Protein AF-A0A2W5YAM4-F1 (afdb_monomer)

Secondary structure (DSSP, 8-state):
-PPPP--HHHHHHHHHTS-HHHHHHHHHHHHHS-BEESSSB-TTS-B-HHHHHHHTT-----HHHHHHHHHHTT-SS-EEPPHHHHHHHHHHHHHHHHHHHH---HHHHHHHHHHHHHHHHHHHHHHHHHHHHHTTS--S----------SS----HHHHTTSTTGGGG---SSHHHHHHHHHHHHHHHHHHHHHHS--PPPPPPP-------------

Solvent-accessible surface area (backbone atoms only — not comparable to full-atom values): 13454 Å² total; per-residue (Å²): 130,85,74,76,75,36,38,75,63,47,35,45,56,35,53,68,71,46,54,68,66,40,43,53,20,22,52,54,18,50,74,76,44,55,44,28,32,52,45,66,64,52,98,83,74,27,27,14,52,67,56,27,7,37,76,60,68,29,89,77,87,60,64,66,37,57,52,20,50,24,35,52,70,62,42,89,52,67,41,73,57,50,73,68,57,50,49,52,52,48,52,47,43,52,52,50,52,52,50,60,72,64,56,60,59,60,66,56,55,50,50,51,51,51,50,53,52,49,51,51,50,54,50,52,50,51,51,55,55,53,50,58,70,58,62,74,76,68,87,83,74,76,95,71,84,85,84,69,88,67,91,67,85,75,88,53,65,77,75,43,69,81,43,89,68,40,83,84,71,62,84,69,92,47,68,71,63,45,54,54,50,51,56,50,53,53,53,55,52,57,64,57,55,69,67,70,75,72,73,84,87,80,86,82,86,89,78,90,84,82,86,84,82,84,86,90,81,90,133

Sequence (219 aa):
MPSVRASTHDLRSAIDCLPVTTRAAMLDGVRANVIIVGAYVDRRGGVCPMLAAHRQGARTDFLPFARAWDGFTRAKRARRASVRELRVLTSHLESSLLAEEEDVDLGEAIAEHRSLAAQTRIEHTRRRLGTRRRAGLDAESSQAVSVRTRFGDPDRSEELRRRPGWSWLRPFRRLDDYEQAIARAEADAGAGSDAAIRAPGRAEPAADRGAEREPAARA

Mean predicted aligned error: 20.04 Å

Foldseek 3Di:
DPPPQLELVLLLVLLLPDPLLLLVLLLVLLVVFFAKAPDQADPVGHGHSNVSSVVSPDDDDSVSNNVSLNSHQVDPHIDTDDPVSSVSSNVSSVVSNVVVVVPPPVVVVVVVVVVVVVVVVVVVVVVVVVVVVVVVPDPDDDDDDPPDDDDDDPDCVVVCVPPPPCLVVDDDPDPVVVVVSVVVVVVVVVVVVVVVPDDDDDDDDDDDDDDDDDDDDDD

Structure (mmCIF, N/CA/C/O backbone):
data_AF-A0A2W5YAM4-F1
#
_entry.id   AF-A0A2W5YAM4-F1
#
loop_
_atom_site.group_PDB
_atom_site.id
_atom_site.type_symbol
_atom_site.label_atom_id
_atom_site.label_alt_id
_atom_site.label_comp_id
_atom_site.label_asym_id
_atom_site.label_entity_id
_atom_site.label_seq_id
_atom_site.pdbx_PDB_ins_code
_atom_site.Cartn_x
_atom_site.Cartn_y
_atom_site.Cartn_z
_atom_site.occupancy
_atom_site.B_iso_or_equiv
_atom_site.auth_seq_id
_atom_site.auth_comp_id
_atom_site.auth_asym_id
_atom_site.auth_atom_id
_atom_site.pdbx_PDB_model_num
ATOM 1 N N . MET A 1 1 ? 15.740 21.148 -2.502 1.00 37.94 1 MET A N 1
ATOM 2 C CA . MET A 1 1 ? 15.708 20.566 -1.143 1.00 37.94 1 MET A CA 1
ATOM 3 C C . MET A 1 1 ? 15.929 19.068 -1.269 1.00 37.94 1 MET A C 1
ATOM 5 O O . MET A 1 1 ? 15.164 18.443 -1.997 1.00 37.94 1 MET A O 1
ATOM 9 N N . PRO A 1 2 ? 17.001 18.494 -0.701 1.00 39.31 2 PRO A N 1
ATOM 10 C CA . PRO A 1 2 ? 17.233 17.058 -0.790 1.00 39.31 2 PRO A CA 1
ATOM 11 C C . PRO A 1 2 ? 16.124 16.348 -0.007 1.00 39.31 2 PRO A C 1
ATOM 13 O O . PRO A 1 2 ? 15.954 16.598 1.182 1.00 39.31 2 PRO A O 1
ATOM 16 N N . SER A 1 3 ? 15.334 15.516 -0.690 1.00 48.50 3 SER A N 1
ATOM 17 C CA . SER A 1 3 ? 14.286 14.719 -0.053 1.00 48.50 3 SER A CA 1
ATOM 18 C C . SER A 1 3 ? 14.924 13.880 1.047 1.00 48.50 3 SER A C 1
ATOM 20 O O . SER A 1 3 ? 15.806 13.061 0.766 1.00 48.50 3 SER A O 1
ATOM 22 N N . VAL A 1 4 ? 14.478 14.080 2.288 1.00 58.09 4 VAL A N 1
ATOM 23 C CA . VAL A 1 4 ? 14.691 13.115 3.368 1.00 58.09 4 VAL A CA 1
ATOM 24 C C . VAL A 1 4 ? 14.299 11.754 2.793 1.00 58.09 4 VAL A C 1
ATOM 26 O O . VAL A 1 4 ? 13.273 11.630 2.119 1.00 58.09 4 VAL A O 1
ATOM 29 N N . ARG A 1 5 ? 15.203 10.777 2.899 1.00 56.00 5 ARG A N 1
ATOM 30 C CA . ARG A 1 5 ? 15.017 9.447 2.309 1.00 56.00 5 ARG A CA 1
ATOM 31 C C . ARG A 1 5 ? 13.681 8.904 2.812 1.00 56.00 5 ARG A C 1
ATOM 33 O O . ARG A 1 5 ? 13.553 8.762 4.023 1.00 56.00 5 ARG A O 1
ATOM 40 N N . ALA A 1 6 ? 12.743 8.591 1.915 1.00 65.25 6 ALA A N 1
ATOM 41 C CA . ALA A 1 6 ? 11.507 7.948 2.340 1.00 65.25 6 ALA A CA 1
ATOM 42 C C . ALA A 1 6 ? 11.873 6.600 2.971 1.00 65.25 6 ALA A C 1
ATOM 44 O O . ALA A 1 6 ? 12.494 5.730 2.350 1.00 65.25 6 ALA A O 1
ATOM 45 N N . SER A 1 7 ? 11.594 6.503 4.257 1.00 85.06 7 SER A N 1
ATOM 46 C CA . SER A 1 7 ? 11.862 5.358 5.101 1.00 85.06 7 SER A CA 1
ATOM 47 C C . SER A 1 7 ? 10.767 4.306 4.920 1.00 85.06 7 SER A C 1
ATOM 49 O O . SER A 1 7 ? 9.702 4.571 4.365 1.00 85.06 7 SER A O 1
ATOM 51 N N . THR A 1 8 ? 10.998 3.094 5.425 1.00 91.56 8 THR A N 1
ATOM 52 C CA . THR A 1 8 ? 9.947 2.068 5.526 1.00 91.56 8 THR A CA 1
ATOM 53 C C . THR A 1 8 ? 8.709 2.594 6.266 1.00 91.56 8 THR A C 1
ATOM 55 O O . THR A 1 8 ? 7.590 2.213 5.939 1.00 91.56 8 THR A O 1
ATOM 58 N N . HIS A 1 9 ? 8.905 3.500 7.231 1.00 92.06 9 HIS A N 1
ATOM 59 C CA . HIS A 1 9 ? 7.816 4.137 7.963 1.00 92.06 9 HIS A CA 1
ATOM 60 C C . HIS A 1 9 ? 6.955 5.022 7.053 1.00 92.06 9 HIS A C 1
ATOM 62 O O . HIS A 1 9 ? 5.738 4.907 7.098 1.00 92.06 9 HIS A O 1
ATOM 68 N N . ASP A 1 10 ? 7.558 5.812 6.160 1.00 93.50 10 ASP A N 1
ATOM 69 C CA . ASP A 1 10 ? 6.806 6.675 5.236 1.00 93.50 10 ASP A CA 1
ATOM 70 C C . ASP A 1 10 ? 5.944 5.862 4.262 1.00 93.50 10 ASP A C 1
ATOM 72 O O . ASP A 1 10 ? 4.814 6.244 3.959 1.00 93.50 10 ASP A O 1
ATOM 76 N N . LEU A 1 11 ? 6.457 4.715 3.798 1.00 95.69 11 LEU A N 1
ATOM 77 C CA . LEU A 1 11 ? 5.674 3.784 2.986 1.00 95.69 11 LEU A CA 1
ATOM 78 C C . LEU A 1 11 ? 4.490 3.220 3.774 1.00 95.69 11 LEU A C 1
ATOM 80 O O . LEU A 1 11 ? 3.381 3.199 3.249 1.00 95.69 11 LEU A O 1
ATOM 84 N N . ARG A 1 12 ? 4.714 2.786 5.020 1.00 96.00 12 ARG A N 1
ATOM 85 C CA . ARG A 1 12 ? 3.646 2.271 5.883 1.00 96.00 12 ARG A CA 1
ATOM 86 C C . ARG A 1 12 ? 2.564 3.326 6.114 1.00 96.00 12 ARG A C 1
ATOM 88 O O . ARG A 1 12 ? 1.409 3.062 5.814 1.00 96.00 12 ARG A O 1
ATOM 95 N N . SER A 1 13 ? 2.944 4.531 6.531 1.00 94.94 13 SER A N 1
ATOM 96 C CA . SER A 1 13 ? 1.997 5.627 6.760 1.00 94.94 13 SER A CA 1
ATOM 97 C C . SER A 1 13 ? 1.202 5.967 5.497 1.00 94.94 13 SER A C 1
ATOM 99 O O . SER A 1 13 ? -0.003 6.186 5.560 1.00 94.94 13 SER A O 1
ATOM 101 N N . ALA A 1 14 ? 1.845 5.960 4.325 1.00 96.12 14 ALA A N 1
ATOM 102 C CA . ALA A 1 14 ? 1.146 6.185 3.064 1.00 96.12 14 ALA A CA 1
ATOM 103 C C . ALA A 1 14 ? 0.183 5.044 2.692 1.00 96.12 14 ALA A C 1
ATOM 105 O O . ALA A 1 14 ? -0.830 5.312 2.052 1.00 96.12 14 ALA A O 1
ATOM 106 N N . ILE A 1 15 ? 0.488 3.797 3.066 1.00 96.69 15 ILE A N 1
ATOM 107 C CA . ILE A 1 15 ? -0.416 2.651 2.892 1.00 96.69 15 ILE A CA 1
ATOM 108 C C . ILE A 1 15 ? -1.626 2.787 3.815 1.00 96.69 15 ILE A C 1
ATOM 110 O O . ILE A 1 15 ? -2.745 2.628 3.342 1.00 96.69 15 ILE A O 1
ATOM 114 N N . ASP A 1 16 ? -1.417 3.136 5.082 1.00 95.31 16 ASP A N 1
ATOM 115 C CA . ASP A 1 16 ? -2.492 3.264 6.074 1.00 95.31 16 ASP A CA 1
ATOM 116 C C . ASP A 1 16 ? -3.483 4.392 5.718 1.00 95.31 16 ASP A C 1
ATOM 118 O O . ASP A 1 16 ? -4.653 4.338 6.073 1.00 95.31 16 ASP A O 1
ATOM 122 N N . CYS A 1 17 ? -3.054 5.395 4.943 1.00 94.81 17 CYS A N 1
ATOM 123 C CA . CYS A 1 17 ? -3.945 6.433 4.409 1.00 94.81 17 CYS A CA 1
ATOM 124 C C . CYS A 1 17 ? -4.773 6.002 3.182 1.00 94.81 17 CYS A C 1
ATOM 126 O O . CYS A 1 17 ? -5.609 6.778 2.711 1.00 94.81 17 CYS A O 1
ATOM 128 N N . LEU A 1 18 ? -4.531 4.821 2.605 1.00 94.56 18 LEU A N 1
ATOM 129 C CA . LEU A 1 18 ? -5.314 4.327 1.473 1.00 94.56 18 LEU A CA 1
ATOM 130 C C . LEU A 1 18 ? -6.659 3.762 1.951 1.00 94.56 18 LEU A C 1
ATOM 132 O O . LEU A 1 18 ? -6.708 3.071 2.969 1.00 94.56 18 LEU A O 1
ATOM 136 N N . PRO A 1 19 ? -7.744 3.925 1.170 1.00 94.44 19 PRO A N 1
ATOM 137 C CA . PRO A 1 19 ? -8.989 3.212 1.437 1.00 94.44 19 PRO A CA 1
ATOM 138 C C . PRO A 1 19 ? -8.755 1.701 1.564 1.00 94.44 19 PRO A C 1
ATOM 140 O O . PRO A 1 19 ? -7.962 1.135 0.806 1.00 94.44 19 PRO A O 1
ATOM 143 N N . VAL A 1 20 ? -9.475 1.039 2.477 1.00 94.75 20 VAL A N 1
ATOM 144 C CA . VAL A 1 20 ? -9.416 -0.426 2.680 1.00 94.75 20 VAL A CA 1
ATOM 145 C C . VAL A 1 20 ? -9.573 -1.172 1.352 1.00 94.75 20 VAL A C 1
ATOM 147 O O . VAL A 1 20 ? -8.757 -2.026 1.011 1.00 94.75 20 VAL A O 1
ATOM 150 N N . THR A 1 21 ? -10.560 -0.774 0.543 1.00 95.19 21 THR A N 1
ATOM 151 C CA . THR A 1 21 ? -10.818 -1.357 -0.782 1.00 95.19 21 TH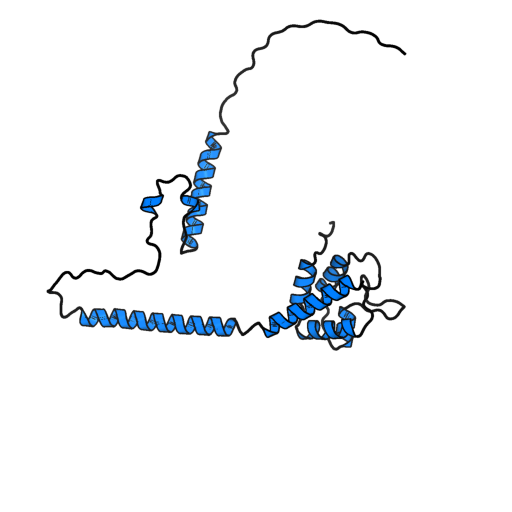R A CA 1
ATOM 152 C C . THR A 1 21 ? -9.620 -1.228 -1.723 1.00 95.19 21 THR A C 1
ATOM 154 O O . THR A 1 21 ? -9.299 -2.168 -2.448 1.00 95.19 21 THR A O 1
ATOM 157 N N . THR A 1 22 ? -8.908 -0.100 -1.681 1.00 96.62 22 THR A N 1
ATOM 158 C CA . THR A 1 22 ? -7.697 0.131 -2.476 1.00 96.62 22 THR A CA 1
ATOM 159 C C . THR A 1 22 ? -6.517 -0.694 -1.962 1.00 96.62 22 THR A C 1
ATOM 161 O O . THR A 1 22 ? -5.776 -1.229 -2.783 1.00 96.62 22 THR A O 1
ATOM 164 N N . ARG A 1 23 ? -6.343 -0.848 -0.641 1.00 97.56 23 ARG A N 1
ATOM 165 C CA . ARG A 1 23 ? -5.308 -1.727 -0.058 1.00 97.56 23 ARG A CA 1
ATOM 166 C C . ARG A 1 23 ? -5.523 -3.188 -0.468 1.00 97.56 23 ARG A C 1
ATOM 168 O O . ARG A 1 23 ? -4.584 -3.818 -0.949 1.00 97.56 23 ARG A O 1
ATOM 175 N N . ALA A 1 24 ? -6.754 -3.691 -0.364 1.00 97.38 24 ALA A N 1
ATOM 176 C CA . ALA A 1 24 ? -7.116 -5.050 -0.775 1.00 97.38 24 ALA A CA 1
ATOM 177 C C . ALA A 1 24 ? -6.893 -5.276 -2.282 1.00 97.38 24 ALA A C 1
ATOM 179 O O . ALA A 1 24 ? -6.153 -6.174 -2.680 1.00 97.38 24 ALA A O 1
ATOM 180 N N . ALA A 1 25 ? -7.423 -4.384 -3.123 1.00 97.88 25 ALA A N 1
ATOM 181 C CA . ALA A 1 25 ? -7.220 -4.436 -4.570 1.00 97.88 25 ALA A CA 1
ATOM 182 C C . ALA A 1 25 ? -5.733 -4.344 -4.961 1.00 97.88 25 ALA A C 1
ATOM 184 O O . ALA A 1 25 ? -5.286 -4.995 -5.906 1.00 97.88 25 ALA A O 1
ATOM 185 N N . MET A 1 26 ? -4.942 -3.546 -4.237 1.00 98.00 26 MET A N 1
ATOM 186 C CA . MET A 1 26 ? -3.499 -3.449 -4.447 1.00 98.00 26 MET A CA 1
ATOM 187 C C . MET A 1 26 ? -2.788 -4.750 -4.087 1.00 98.00 26 MET A C 1
ATOM 189 O O . MET A 1 26 ? -1.909 -5.166 -4.838 1.00 98.00 26 MET A O 1
ATOM 193 N N . LEU A 1 27 ? -3.164 -5.404 -2.986 1.00 98.25 27 LEU A N 1
ATOM 194 C CA . LEU A 1 27 ? -2.598 -6.689 -2.579 1.00 98.25 27 LEU A CA 1
ATOM 195 C C . LEU A 1 27 ? -2.829 -7.760 -3.656 1.00 98.25 27 LEU A C 1
ATOM 197 O O . LEU A 1 27 ? -1.881 -8.421 -4.088 1.00 98.25 27 LEU A O 1
ATOM 201 N N . ASP A 1 28 ? -4.055 -7.858 -4.167 1.00 98.25 28 ASP A N 1
ATOM 202 C CA . ASP A 1 28 ? -4.395 -8.773 -5.261 1.00 98.25 28 ASP A CA 1
ATOM 203 C C . ASP A 1 28 ? -3.683 -8.397 -6.564 1.00 98.25 28 ASP A C 1
ATOM 205 O O . ASP A 1 28 ? -3.150 -9.250 -7.279 1.00 98.25 28 ASP A O 1
ATOM 209 N N . GLY A 1 29 ? -3.613 -7.100 -6.865 1.00 97.38 29 GLY A N 1
ATOM 210 C CA . GLY A 1 29 ? -2.912 -6.574 -8.029 1.00 97.38 29 GLY A CA 1
ATOM 211 C C . GLY A 1 29 ? -1.417 -6.897 -8.005 1.00 97.38 29 GLY A C 1
ATOM 212 O O . GLY A 1 29 ? -0.868 -7.335 -9.017 1.00 97.38 29 GLY A O 1
ATOM 213 N N . VAL A 1 30 ? -0.757 -6.728 -6.859 1.00 97.69 30 VAL A N 1
ATOM 214 C CA . VAL A 1 30 ? 0.671 -7.025 -6.670 1.00 97.69 30 VAL A CA 1
ATOM 215 C C . VAL A 1 30 ? 0.963 -8.514 -6.840 1.00 97.69 30 VAL A C 1
ATOM 217 O O . VAL A 1 30 ? 1.992 -8.862 -7.415 1.00 97.69 30 VAL A O 1
ATOM 220 N N . ARG A 1 31 ? 0.054 -9.393 -6.404 1.00 97.25 31 ARG A N 1
ATOM 221 C CA . ARG A 1 31 ? 0.184 -10.849 -6.577 1.00 97.25 31 ARG A CA 1
ATOM 222 C C . ARG A 1 31 ? -0.032 -11.294 -8.027 1.00 97.25 31 ARG A C 1
ATOM 224 O O . ARG A 1 31 ? 0.623 -12.229 -8.478 1.00 97.25 31 ARG A O 1
ATOM 231 N N . ALA A 1 32 ? -0.919 -10.623 -8.762 1.00 96.81 32 ALA A N 1
ATOM 232 C CA . ALA A 1 32 ? -1.293 -11.002 -10.125 1.00 96.81 32 ALA A CA 1
ATOM 233 C C . ALA A 1 32 ? -0.408 -10.392 -11.231 1.00 96.81 32 ALA A C 1
ATOM 235 O O . ALA A 1 32 ? -0.491 -10.819 -12.382 1.00 96.81 32 ALA A O 1
ATOM 236 N N . ASN A 1 33 ? 0.412 -9.379 -10.928 1.00 96.88 33 ASN A N 1
ATOM 237 C CA . ASN A 1 33 ? 1.121 -8.599 -11.945 1.00 96.88 33 ASN A CA 1
ATOM 238 C C . ASN A 1 33 ? 2.632 -8.515 -11.698 1.00 96.88 33 ASN A C 1
ATOM 240 O O . ASN A 1 33 ? 3.127 -8.596 -10.577 1.00 96.88 33 ASN A O 1
ATOM 244 N N . VAL A 1 34 ? 3.384 -8.250 -12.771 1.00 97.12 34 VAL A N 1
ATOM 245 C CA . VAL A 1 34 ? 4.796 -7.869 -12.663 1.00 97.12 34 VAL A CA 1
ATOM 246 C C . VAL A 1 34 ? 4.882 -6.416 -12.209 1.00 97.12 34 VAL A C 1
ATOM 248 O O . VAL A 1 34 ? 4.561 -5.500 -12.966 1.00 97.12 34 VAL A O 1
ATOM 251 N N . ILE A 1 35 ? 5.351 -6.208 -10.983 1.00 97.94 35 ILE A N 1
ATOM 252 C CA . ILE A 1 35 ? 5.408 -4.877 -10.385 1.00 97.94 35 ILE A CA 1
ATOM 253 C C . ILE A 1 35 ? 6.717 -4.154 -10.702 1.00 97.94 35 ILE A C 1
ATOM 255 O O . ILE A 1 35 ? 7.817 -4.714 -10.614 1.00 97.94 35 ILE A O 1
ATOM 259 N N . ILE A 1 36 ? 6.583 -2.876 -11.049 1.00 97.62 36 ILE A N 1
ATOM 260 C CA . ILE A 1 36 ? 7.695 -1.962 -11.311 1.00 97.62 36 ILE A CA 1
ATOM 261 C C . ILE A 1 36 ? 7.711 -0.788 -10.325 1.00 97.62 36 ILE A C 1
ATOM 263 O O . ILE A 1 36 ? 6.732 -0.497 -9.636 1.00 97.62 36 ILE A O 1
ATOM 267 N N . VAL A 1 37 ? 8.856 -0.117 -10.270 1.00 96.50 37 VAL A N 1
ATOM 268 C CA . VAL A 1 37 ? 9.109 1.106 -9.495 1.00 96.50 37 VAL A CA 1
ATOM 269 C C . VAL A 1 37 ? 9.572 2.213 -10.437 1.00 96.50 37 VAL A C 1
ATOM 271 O O . VAL A 1 37 ? 10.161 1.915 -11.479 1.00 96.50 37 VAL A O 1
ATOM 274 N N . GLY A 1 38 ? 9.351 3.476 -10.076 1.00 94.00 38 GLY A N 1
ATOM 275 C CA . GLY A 1 38 ? 9.837 4.649 -10.809 1.00 94.00 38 GLY A CA 1
ATOM 276 C C . GLY A 1 38 ? 9.132 4.936 -12.139 1.00 94.00 38 GLY A C 1
ATOM 277 O O . GLY A 1 38 ? 9.649 5.721 -12.934 1.00 94.00 38 GLY A O 1
ATOM 278 N N . ALA A 1 39 ? 8.007 4.273 -12.423 1.00 94.00 39 ALA A N 1
ATOM 279 C CA . ALA A 1 39 ? 7.147 4.520 -13.581 1.00 94.00 39 ALA A CA 1
ATOM 280 C C . ALA A 1 39 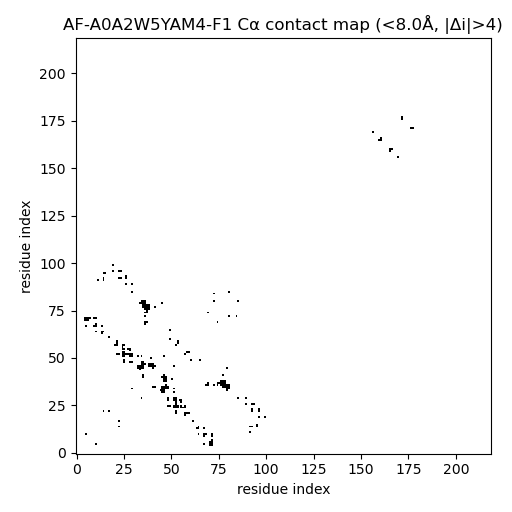? 5.751 3.914 -13.373 1.00 94.00 39 ALA A C 1
ATOM 282 O O . ALA A 1 39 ? 5.573 3.033 -12.538 1.00 94.00 39 ALA A O 1
ATOM 283 N N . TYR A 1 40 ? 4.778 4.364 -14.170 1.00 91.62 40 TYR A N 1
ATOM 284 C CA . TYR A 1 40 ? 3.393 3.877 -14.138 1.00 91.62 40 TYR A CA 1
ATOM 285 C C . TYR A 1 40 ? 3.219 2.533 -14.870 1.00 91.62 40 TYR A C 1
ATOM 287 O O . TYR A 1 40 ? 2.598 1.606 -14.352 1.00 91.62 40 TYR A O 1
ATOM 295 N N . VAL A 1 41 ? 3.831 2.416 -16.051 1.00 95.38 41 VAL A N 1
ATOM 296 C CA . VAL A 1 41 ? 3.909 1.204 -16.880 1.00 95.38 41 VAL A CA 1
ATOM 297 C C . VAL A 1 41 ? 5.295 1.107 -17.512 1.00 95.38 41 VAL A C 1
ATOM 299 O O . VAL A 1 41 ? 5.941 2.133 -17.743 1.00 95.38 41 VAL A O 1
ATOM 302 N N . ASP A 1 42 ? 5.755 -0.103 -17.820 1.00 93.56 42 ASP A N 1
ATOM 303 C CA . ASP A 1 42 ? 6.937 -0.319 -18.657 1.00 93.56 42 ASP A CA 1
ATOM 304 C C . ASP A 1 42 ? 6.560 -0.879 -20.041 1.00 93.56 42 ASP A C 1
ATOM 306 O O . ASP A 1 42 ? 5.422 -1.261 -20.312 1.00 93.56 42 ASP A O 1
ATOM 310 N N . ARG A 1 43 ? 7.540 -0.944 -20.950 1.00 90.69 43 ARG A N 1
ATOM 311 C CA . ARG A 1 43 ? 7.342 -1.487 -22.308 1.00 90.69 43 ARG A CA 1
ATOM 312 C C . ARG A 1 43 ? 7.214 -3.016 -22.350 1.00 90.69 43 ARG A C 1
ATOM 314 O O . ARG A 1 43 ? 7.039 -3.578 -23.423 1.00 90.69 43 ARG A O 1
ATOM 321 N N . ARG A 1 44 ? 7.373 -3.694 -21.213 1.00 91.00 44 ARG A N 1
ATOM 322 C CA . ARG A 1 44 ? 7.356 -5.156 -21.059 1.00 91.00 44 ARG A CA 1
ATOM 323 C C . ARG A 1 44 ? 6.100 -5.638 -20.321 1.00 91.00 44 ARG A C 1
ATOM 325 O O . ARG A 1 44 ? 6.044 -6.804 -19.940 1.00 91.00 44 ARG A O 1
ATOM 332 N N . GLY A 1 45 ? 5.117 -4.758 -20.116 1.00 91.19 45 GLY A N 1
ATOM 333 C CA . GLY A 1 45 ? 3.846 -5.067 -19.459 1.00 91.19 45 GLY A CA 1
ATOM 334 C C . GLY A 1 45 ? 3.870 -4.998 -17.928 1.00 91.19 45 GLY A C 1
ATOM 335 O O . GLY A 1 45 ? 2.869 -5.328 -17.297 1.00 91.19 45 GLY A O 1
ATOM 336 N N . GLY A 1 46 ? 4.978 -4.567 -17.324 1.00 95.81 46 GLY A N 1
ATOM 337 C CA . GLY A 1 46 ? 5.067 -4.279 -15.899 1.00 95.81 46 GLY A CA 1
ATOM 338 C C . GLY A 1 46 ? 4.290 -3.018 -15.522 1.00 95.81 46 GLY A C 1
ATOM 339 O O . GLY A 1 46 ? 4.207 -2.068 -16.304 1.00 95.81 46 GLY A O 1
ATOM 340 N N . VAL A 1 47 ? 3.720 -3.010 -14.319 1.00 97.56 47 VAL A N 1
ATOM 341 C CA . VAL A 1 47 ? 2.839 -1.936 -13.831 1.00 97.56 47 VAL A CA 1
ATOM 342 C C . VAL A 1 47 ? 3.199 -1.507 -12.416 1.00 97.56 47 VAL A C 1
ATOM 344 O O . VAL A 1 47 ? 3.735 -2.296 -11.636 1.00 97.56 47 VAL A O 1
ATOM 347 N N . CYS A 1 48 ? 2.942 -0.249 -12.067 1.00 96.06 48 CYS A N 1
ATOM 348 C CA . CYS A 1 48 ? 3.101 0.191 -10.684 1.00 96.06 48 CYS A CA 1
ATOM 349 C C . CYS A 1 48 ? 2.016 -0.430 -9.782 1.00 96.06 48 CYS A C 1
ATOM 351 O O . CYS A 1 48 ? 0.950 -0.810 -10.280 1.00 96.06 48 CYS A O 1
ATOM 353 N N . PRO A 1 49 ? 2.230 -0.499 -8.453 1.00 96.88 49 PRO A N 1
ATOM 354 C CA . PRO A 1 49 ? 1.238 -1.068 -7.539 1.00 96.88 49 PRO A CA 1
ATOM 355 C C . PRO A 1 49 ? -0.128 -0.373 -7.611 1.00 96.88 49 PRO A C 1
ATOM 357 O O . PRO A 1 49 ? -1.159 -1.031 -7.528 1.00 96.88 49 PRO A O 1
ATOM 360 N N . MET A 1 50 ? -0.151 0.946 -7.827 1.00 96.19 50 MET A N 1
ATOM 361 C CA . MET A 1 50 ? -1.405 1.700 -7.920 1.00 96.19 50 MET A CA 1
ATOM 362 C C . MET A 1 50 ? -2.217 1.312 -9.161 1.00 96.19 50 MET A C 1
ATOM 364 O O . MET A 1 50 ? -3.410 1.048 -9.062 1.00 96.19 50 MET A O 1
ATOM 368 N N . LEU A 1 51 ? -1.568 1.192 -10.323 1.00 95.44 51 LEU A N 1
ATOM 369 C CA . LEU A 1 51 ? -2.238 0.725 -11.537 1.00 95.44 51 LEU A CA 1
ATOM 370 C C . LEU A 1 51 ? -2.666 -0.744 -11.412 1.00 95.44 51 LEU A C 1
ATOM 372 O O . LEU A 1 51 ? -3.722 -1.121 -11.916 1.00 95.44 51 LEU A O 1
ATOM 376 N N . ALA A 1 52 ? -1.874 -1.575 -10.730 1.00 96.69 52 ALA A N 1
ATOM 377 C CA . ALA A 1 52 ? -2.273 -2.944 -10.427 1.00 96.69 52 ALA A CA 1
ATOM 378 C C . ALA A 1 52 ? -3.571 -2.970 -9.601 1.00 96.69 52 ALA A C 1
ATOM 380 O O . ALA A 1 52 ? -4.484 -3.715 -9.942 1.00 96.69 52 ALA A O 1
ATOM 381 N N . ALA A 1 53 ? -3.694 -2.096 -8.598 1.00 96.69 53 ALA A N 1
ATOM 382 C CA . ALA A 1 53 ? -4.923 -1.931 -7.824 1.00 96.69 53 ALA A CA 1
ATOM 383 C C . ALA A 1 53 ? -6.097 -1.452 -8.692 1.00 96.69 53 ALA A C 1
ATOM 385 O O . ALA A 1 53 ? -7.207 -1.970 -8.586 1.00 96.69 53 ALA A O 1
ATOM 386 N N . HIS A 1 54 ? -5.868 -0.487 -9.589 1.00 95.62 54 HIS A N 1
ATOM 387 C CA . HIS A 1 54 ? -6.914 0.022 -10.487 1.00 95.62 54 HIS A CA 1
ATOM 388 C C . HIS A 1 54 ? -7.472 -1.050 -11.417 1.00 95.62 54 HIS A C 1
ATOM 390 O O . HIS A 1 54 ? -8.673 -1.070 -11.687 1.00 95.62 54 HIS A O 1
ATOM 396 N N . ARG A 1 55 ? -6.616 -1.962 -11.889 1.00 95.00 55 ARG A N 1
ATOM 397 C CA . ARG A 1 55 ? -7.043 -3.119 -12.688 1.00 95.00 55 ARG A CA 1
ATOM 398 C C . ARG A 1 55 ? -7.945 -4.068 -11.902 1.00 95.00 55 ARG A C 1
ATOM 400 O O . ARG A 1 55 ? -8.820 -4.671 -12.508 1.00 95.00 55 ARG A O 1
ATOM 407 N N . GLN A 1 56 ? -7.782 -4.118 -10.581 1.00 95.38 56 GLN A N 1
ATOM 408 C CA . GLN A 1 56 ? -8.660 -4.845 -9.661 1.00 95.38 56 GLN A CA 1
ATOM 409 C C . GLN A 1 56 ? -9.850 -4.008 -9.162 1.00 95.38 56 GLN A C 1
ATOM 411 O O . GLN A 1 56 ? -10.523 -4.385 -8.209 1.00 95.38 56 GLN A O 1
ATOM 416 N N . GLY A 1 57 ? -10.139 -2.871 -9.804 1.00 91.50 57 GLY A N 1
ATOM 417 C CA . GLY A 1 57 ? -11.335 -2.073 -9.531 1.00 91.50 57 GLY A CA 1
ATOM 418 C C . GLY A 1 57 ? -11.149 -0.928 -8.536 1.00 91.50 57 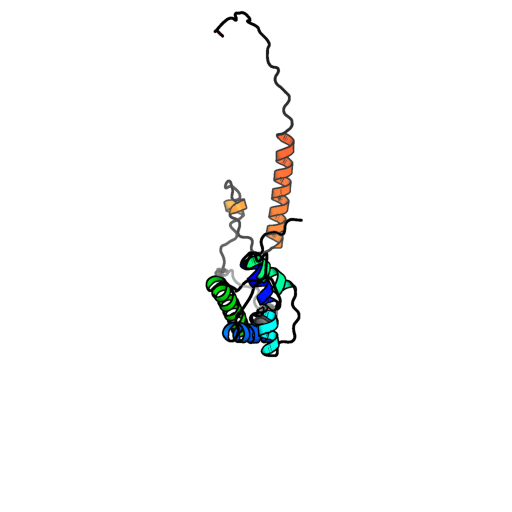GLY A C 1
ATOM 419 O O . GLY A 1 57 ? -12.111 -0.202 -8.285 1.00 91.50 57 GLY A O 1
ATOM 420 N N . ALA A 1 58 ? -9.939 -0.692 -8.014 1.00 92.88 58 ALA A N 1
ATOM 421 C CA . ALA A 1 58 ? -9.683 0.509 -7.219 1.00 92.88 58 ALA A CA 1
ATOM 422 C C . ALA A 1 58 ? -9.823 1.782 -8.077 1.00 92.88 58 ALA A C 1
ATOM 424 O O . ALA A 1 58 ? -9.489 1.803 -9.264 1.00 92.88 58 ALA A O 1
ATOM 425 N N . ARG A 1 59 ? -10.309 2.872 -7.475 1.00 87.81 59 ARG A N 1
ATOM 426 C CA . ARG A 1 59 ? -10.556 4.158 -8.162 1.00 87.81 59 ARG A CA 1
ATOM 427 C C . ARG A 1 59 ? -9.854 5.342 -7.493 1.00 87.81 59 ARG A C 1
ATOM 429 O O . ARG A 1 59 ? -10.315 6.471 -7.589 1.00 87.81 59 ARG A O 1
ATOM 436 N N . THR A 1 60 ? -8.754 5.089 -6.787 1.00 87.25 60 THR A N 1
ATOM 437 C CA . THR A 1 60 ? -8.057 6.117 -6.003 1.00 87.25 60 THR A CA 1
ATOM 438 C C . THR A 1 60 ? -6.757 6.552 -6.664 1.00 87.25 60 THR A C 1
ATOM 440 O O . THR A 1 60 ? -5.884 5.722 -6.903 1.00 87.25 60 THR A O 1
ATOM 443 N N . ASP A 1 61 ? -6.580 7.858 -6.840 1.00 79.75 61 ASP A N 1
ATOM 444 C CA . ASP A 1 61 ? -5.309 8.462 -7.244 1.00 79.75 61 ASP A CA 1
ATOM 445 C C . ASP A 1 61 ? -4.582 9.033 -6.021 1.00 79.75 61 ASP A C 1
ATOM 447 O O . ASP A 1 61 ? -4.622 10.229 -5.734 1.00 79.75 61 ASP A O 1
ATOM 451 N N . PHE A 1 62 ? -3.917 8.163 -5.255 1.00 85.69 62 PHE A N 1
ATOM 452 C CA . PHE A 1 62 ? -3.182 8.585 -4.061 1.00 85.69 62 PHE A CA 1
ATOM 453 C C . PHE A 1 62 ? -1.698 8.805 -4.369 1.00 85.69 62 PHE A C 1
ATOM 455 O O . PHE A 1 62 ? -0.843 7.936 -4.179 1.00 85.69 62 PHE A O 1
ATOM 462 N N . LEU A 1 63 ? -1.384 10.009 -4.853 1.00 88.75 63 LEU A N 1
ATOM 463 C CA . LEU A 1 63 ? -0.020 10.421 -5.199 1.00 88.75 63 LEU A CA 1
ATOM 464 C C . LEU A 1 63 ? 1.008 10.288 -4.049 1.00 88.75 63 LEU A C 1
ATOM 466 O O . LEU A 1 63 ? 2.159 9.948 -4.347 1.00 88.75 63 LEU A O 1
ATOM 470 N N . PRO A 1 64 ? 0.662 10.509 -2.759 1.00 91.56 64 PRO A N 1
ATOM 471 C CA . PRO A 1 64 ? 1.607 10.306 -1.660 1.00 91.56 64 PRO A CA 1
ATOM 472 C C . PRO A 1 64 ? 2.151 8.876 -1.583 1.00 91.56 64 PRO A C 1
ATOM 474 O O . PRO A 1 64 ? 3.352 8.706 -1.377 1.00 91.56 64 PRO A O 1
ATOM 477 N N . PHE A 1 65 ? 1.324 7.860 -1.851 1.00 94.81 65 PHE A N 1
ATOM 478 C CA . PHE A 1 65 ? 1.792 6.473 -1.916 1.00 94.81 65 PHE A CA 1
ATOM 479 C C . PHE A 1 65 ? 2.810 6.268 -3.037 1.00 94.81 65 PHE A C 1
ATOM 481 O O . PHE A 1 65 ? 3.859 5.677 -2.798 1.00 94.81 65 PHE A O 1
ATOM 488 N N . ALA A 1 66 ? 2.552 6.787 -4.242 1.00 92.5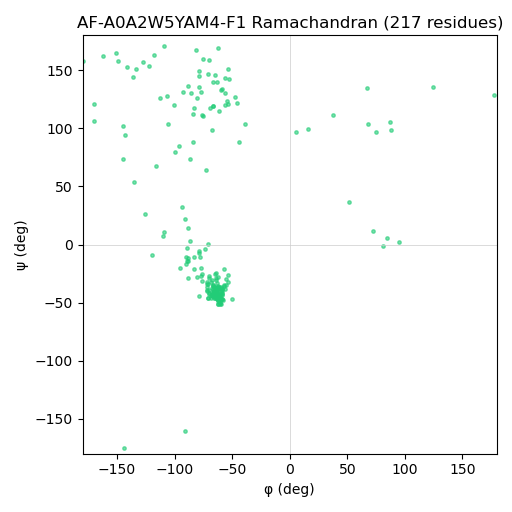0 66 ALA A N 1
ATOM 489 C CA . ALA A 1 66 ? 3.487 6.637 -5.359 1.00 92.50 66 ALA A CA 1
ATOM 490 C C . ALA A 1 66 ? 4.868 7.229 -5.019 1.00 92.50 66 ALA A C 1
ATOM 492 O O . ALA A 1 66 ? 5.898 6.600 -5.259 1.00 92.50 66 ALA A O 1
ATOM 493 N N . ARG A 1 67 ? 4.887 8.403 -4.375 1.00 92.12 67 ARG A N 1
ATOM 494 C CA . ARG A 1 67 ? 6.125 9.043 -3.904 1.00 92.12 67 ARG A CA 1
ATOM 495 C C . ARG A 1 67 ? 6.819 8.230 -2.812 1.00 92.12 67 ARG A C 1
ATOM 497 O O . ARG A 1 67 ? 8.036 8.069 -2.866 1.00 92.12 67 ARG A O 1
ATOM 504 N N . ALA A 1 68 ? 6.065 7.719 -1.841 1.00 95.31 68 ALA A N 1
ATOM 505 C CA . ALA A 1 68 ? 6.610 6.910 -0.755 1.00 95.31 68 ALA A CA 1
ATOM 506 C C . ALA A 1 68 ? 7.190 5.582 -1.271 1.00 95.31 68 ALA A C 1
ATOM 508 O O . ALA A 1 68 ? 8.278 5.186 -0.860 1.00 95.31 68 ALA A O 1
ATOM 509 N N . TRP A 1 69 ? 6.518 4.938 -2.228 1.00 95.56 69 TRP A N 1
ATOM 510 C CA . TRP A 1 69 ? 6.977 3.716 -2.888 1.00 95.56 69 TRP A CA 1
ATOM 511 C C . TRP A 1 69 ? 8.286 3.923 -3.656 1.00 95.56 69 TRP A C 1
ATOM 513 O O . TRP A 1 69 ? 9.267 3.202 -3.442 1.00 95.56 69 TRP A O 1
ATOM 523 N N . ASP A 1 70 ? 8.348 4.945 -4.508 1.00 93.88 70 ASP A N 1
ATOM 524 C CA . ASP A 1 70 ? 9.560 5.246 -5.275 1.00 93.88 70 ASP A CA 1
ATOM 525 C C . ASP A 1 70 ? 10.710 5.706 -4.365 1.00 93.88 70 ASP A C 1
ATOM 527 O O . ASP A 1 70 ? 11.873 5.355 -4.591 1.00 93.88 70 ASP A O 1
ATOM 531 N N . GLY A 1 71 ? 10.394 6.431 -3.289 1.00 94.44 71 GLY A N 1
ATOM 532 C CA . GLY A 1 71 ? 11.362 6.833 -2.275 1.00 94.44 71 GLY A CA 1
ATOM 533 C C . GLY A 1 71 ? 11.934 5.646 -1.490 1.00 94.44 71 GLY A C 1
ATOM 534 O O . GLY A 1 71 ? 13.156 5.542 -1.354 1.00 94.44 71 GLY A O 1
ATOM 535 N N . PHE A 1 72 ? 11.080 4.719 -1.042 1.00 95.75 72 PHE A N 1
ATOM 536 C CA . PHE A 1 72 ? 11.475 3.500 -0.327 1.00 95.75 72 PHE A CA 1
ATOM 537 C C . PHE A 1 72 ? 12.391 2.616 -1.183 1.00 95.75 72 PHE A C 1
ATOM 539 O O . PHE A 1 72 ? 13.452 2.175 -0.733 1.00 95.75 72 PHE A O 1
ATOM 546 N N . THR A 1 73 ? 12.024 2.414 -2.451 1.00 95.56 73 THR A N 1
ATOM 547 C CA . THR A 1 73 ? 12.800 1.608 -3.412 1.00 95.56 73 THR A CA 1
ATOM 548 C C . THR A 1 73 ? 14.001 2.352 -4.002 1.00 95.56 73 THR A C 1
ATOM 550 O O . THR A 1 73 ? 14.814 1.771 -4.734 1.00 95.56 73 THR A O 1
ATOM 553 N N . ARG A 1 74 ? 14.140 3.646 -3.677 1.00 93.50 74 ARG A N 1
ATOM 554 C CA . ARG A 1 74 ? 15.173 4.560 -4.187 1.00 93.50 74 ARG A CA 1
ATOM 555 C C . ARG A 1 74 ? 15.242 4.545 -5.714 1.00 93.50 74 ARG A C 1
ATOM 557 O O . ARG A 1 74 ? 16.329 4.597 -6.302 1.00 93.50 74 ARG A O 1
ATOM 564 N N . ALA A 1 75 ? 14.089 4.421 -6.363 1.00 89.44 75 ALA A N 1
ATOM 565 C CA . ALA A 1 75 ? 14.006 4.313 -7.806 1.00 89.44 75 ALA A CA 1
ATOM 566 C C . ALA A 1 75 ? 14.401 5.647 -8.455 1.00 89.44 75 ALA A C 1
ATOM 568 O O . ALA A 1 75 ? 13.755 6.670 -8.267 1.00 89.44 75 ALA A O 1
ATOM 569 N N . LYS A 1 76 ? 15.485 5.637 -9.240 1.00 89.44 76 LYS A N 1
ATOM 570 C CA . LYS A 1 76 ? 15.872 6.776 -10.097 1.00 89.44 76 LYS A CA 1
ATOM 571 C C . LYS A 1 76 ? 15.363 6.633 -11.532 1.00 89.44 76 LYS A C 1
ATOM 573 O O . LYS A 1 76 ? 15.350 7.602 -12.281 1.00 89.44 76 LYS A O 1
ATOM 578 N N . ARG A 1 77 ? 15.032 5.404 -11.937 1.00 91.88 77 ARG A N 1
ATOM 579 C CA . ARG A 1 77 ? 14.544 5.016 -13.265 1.00 91.88 77 ARG A CA 1
ATOM 580 C C . ARG A 1 77 ? 13.616 3.816 -13.121 1.00 91.88 77 ARG A C 1
ATOM 582 O O . ARG A 1 77 ? 13.748 3.060 -12.156 1.00 91.88 77 ARG A O 1
ATOM 589 N N . ALA A 1 78 ? 12.753 3.632 -14.117 1.00 95.12 78 ALA A N 1
ATOM 590 C CA . ALA A 1 78 ? 11.865 2.486 -14.213 1.00 95.12 78 ALA A CA 1
ATOM 591 C C . ALA A 1 78 ? 12.646 1.164 -14.132 1.00 95.12 78 ALA A C 1
ATOM 593 O O . ALA A 1 78 ? 13.552 0.924 -14.936 1.00 95.12 78 ALA A O 1
ATOM 594 N N . ARG A 1 79 ? 12.295 0.303 -13.177 1.00 95.81 79 ARG A N 1
ATOM 595 C CA . ARG A 1 79 ? 12.823 -1.067 -13.077 1.00 95.81 79 ARG A CA 1
ATOM 596 C C . ARG A 1 79 ? 11.805 -1.988 -12.421 1.00 95.81 79 ARG A C 1
ATOM 598 O O . ARG A 1 79 ? 10.886 -1.525 -11.752 1.00 95.81 79 ARG A O 1
ATOM 605 N N . ARG A 1 80 ? 12.017 -3.298 -12.542 1.00 97.44 80 ARG A N 1
ATOM 606 C CA . ARG A 1 80 ? 11.259 -4.278 -11.757 1.00 97.44 80 ARG A CA 1
ATOM 607 C C . ARG A 1 80 ? 11.533 -4.101 -10.264 1.00 97.44 80 ARG A C 1
ATOM 609 O O . ARG A 1 80 ? 12.675 -3.849 -9.857 1.00 97.44 80 ARG A O 1
ATOM 616 N N . ALA A 1 81 ? 10.480 -4.237 -9.468 1.00 97.31 81 ALA A 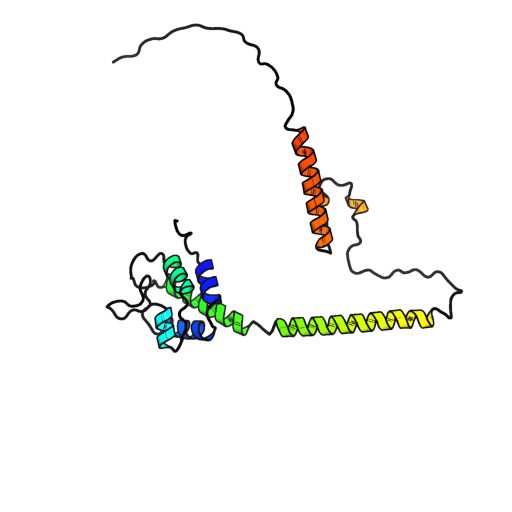N 1
ATOM 617 C CA . ALA A 1 81 ? 10.601 -4.343 -8.026 1.00 97.31 81 ALA A CA 1
ATOM 618 C C . ALA A 1 81 ? 11.315 -5.656 -7.671 1.00 97.31 81 ALA A C 1
ATOM 620 O O . ALA A 1 81 ? 11.101 -6.697 -8.294 1.00 97.31 81 ALA A O 1
ATOM 621 N N . SER A 1 82 ? 12.203 -5.598 -6.689 1.00 97.31 82 SER A N 1
ATOM 622 C CA . SER A 1 82 ? 12.887 -6.774 -6.163 1.00 97.31 82 SER A CA 1
ATOM 623 C C . SER A 1 82 ? 11.954 -7.596 -5.276 1.00 97.31 82 SER A C 1
ATOM 625 O O . SER A 1 82 ? 10.994 -7.083 -4.703 1.00 97.31 82 SER A O 1
ATOM 627 N N . VAL A 1 83 ? 12.293 -8.871 -5.079 1.00 97.81 83 VAL A N 1
ATOM 628 C CA . VAL A 1 83 ? 11.536 -9.777 -4.199 1.00 97.81 83 VAL A CA 1
ATOM 629 C C . VAL A 1 83 ? 11.425 -9.221 -2.775 1.00 97.81 83 VAL A C 1
ATOM 631 O O . VAL A 1 83 ? 10.373 -9.320 -2.150 1.00 97.81 83 VAL A O 1
ATOM 634 N N . ARG A 1 84 ? 12.492 -8.591 -2.262 1.00 97.12 84 ARG A N 1
ATOM 635 C CA . ARG A 1 84 ? 12.485 -7.967 -0.931 1.00 97.12 84 ARG A CA 1
ATOM 636 C C . ARG A 1 84 ? 11.498 -6.803 -0.860 1.00 97.12 84 ARG A C 1
ATOM 638 O O . ARG A 1 84 ? 10.758 -6.710 0.111 1.00 97.12 84 ARG A O 1
ATOM 645 N N . GLU A 1 85 ? 11.498 -5.925 -1.858 1.00 97.69 85 GLU A N 1
ATOM 646 C CA . GLU A 1 85 ? 10.599 -4.765 -1.902 1.00 97.69 85 GLU A CA 1
ATOM 647 C C . GLU A 1 85 ? 9.135 -5.202 -1.969 1.00 97.69 85 GLU A C 1
ATOM 649 O O . GLU A 1 85 ? 8.304 -4.665 -1.242 1.00 97.69 85 GLU A O 1
ATOM 654 N N . LEU A 1 86 ? 8.840 -6.227 -2.774 1.00 98.25 86 LEU A N 1
ATOM 655 C CA . LEU A 1 86 ? 7.497 -6.797 -2.866 1.00 98.25 86 LEU A CA 1
ATOM 656 C C . LEU A 1 86 ? 7.056 -7.457 -1.567 1.00 98.25 86 LEU A C 1
ATOM 658 O O . LEU A 1 86 ? 5.915 -7.269 -1.157 1.00 98.25 86 LEU A O 1
ATOM 662 N N . ARG A 1 87 ? 7.956 -8.174 -0.886 1.00 98.06 87 ARG A N 1
ATOM 663 C CA . ARG A 1 87 ? 7.654 -8.760 0.423 1.00 98.06 87 ARG A CA 1
ATOM 664 C C . ARG A 1 87 ? 7.304 -7.681 1.446 1.00 98.06 87 ARG A C 1
ATOM 666 O O . ARG A 1 87 ? 6.315 -7.830 2.143 1.00 98.06 87 ARG A O 1
ATOM 673 N N . VAL A 1 88 ? 8.068 -6.588 1.499 1.00 97.19 88 VAL A N 1
ATOM 674 C CA . VAL A 1 88 ? 7.785 -5.472 2.420 1.00 97.19 88 VAL A CA 1
ATOM 675 C C . VAL A 1 88 ? 6.438 -4.820 2.108 1.00 97.19 88 VAL A C 1
ATOM 677 O O . VAL A 1 88 ? 5.641 -4.631 3.021 1.00 97.19 88 VAL A O 1
ATOM 680 N N . LEU A 1 89 ? 6.161 -4.520 0.835 1.00 97.88 89 LEU A N 1
ATOM 681 C CA . LEU A 1 89 ? 4.875 -3.950 0.423 1.00 97.88 89 LEU A CA 1
ATOM 682 C C . LEU A 1 89 ? 3.705 -4.865 0.808 1.00 97.88 89 LEU A C 1
ATOM 684 O O . LEU A 1 89 ? 2.739 -4.405 1.405 1.00 97.88 89 LEU A O 1
ATOM 688 N N . THR A 1 90 ? 3.827 -6.158 0.507 1.00 98.44 90 THR A N 1
ATOM 689 C CA . THR A 1 90 ? 2.810 -7.175 0.810 1.00 98.44 90 THR A CA 1
ATOM 690 C C . THR A 1 90 ? 2.565 -7.268 2.314 1.00 98.44 90 THR A C 1
ATOM 692 O O . THR A 1 90 ? 1.426 -7.143 2.745 1.00 98.44 90 THR A O 1
ATOM 695 N N . SER A 1 91 ? 3.624 -7.379 3.124 1.00 98.12 91 SER A N 1
ATOM 696 C CA . SER A 1 91 ? 3.496 -7.451 4.583 1.00 98.12 91 SER A CA 1
ATOM 697 C C . SER A 1 91 ? 2.879 -6.191 5.190 1.00 98.12 91 SER A C 1
ATOM 699 O O . SER A 1 91 ? 2.136 -6.288 6.160 1.00 98.12 91 SER A O 1
ATOM 701 N N . HIS A 1 92 ? 3.165 -5.005 4.644 1.00 97.81 92 HIS A N 1
ATOM 702 C CA . HIS A 1 92 ? 2.509 -3.781 5.102 1.00 97.81 92 HIS A CA 1
ATOM 703 C C . HIS A 1 92 ? 1.036 -3.730 4.708 1.00 97.81 92 HIS A C 1
ATOM 705 O O . HIS A 1 92 ? 0.228 -3.360 5.547 1.00 97.81 92 HIS A O 1
ATOM 711 N N . LEU A 1 93 ? 0.673 -4.141 3.490 1.00 97.94 93 LEU A N 1
ATOM 712 C CA . LEU A 1 93 ? -0.730 -4.224 3.074 1.00 97.94 93 LEU A CA 1
ATOM 713 C C . LEU A 1 93 ? -1.516 -5.219 3.936 1.00 97.94 93 LEU A C 1
ATOM 715 O O . LEU A 1 93 ? -2.571 -4.869 4.446 1.00 97.94 93 LEU A O 1
ATOM 719 N N . GLU A 1 94 ? -0.980 -6.421 4.146 1.00 97.94 94 GLU A N 1
ATOM 720 C CA . GLU A 1 94 ? -1.598 -7.452 4.989 1.00 97.94 94 GLU A CA 1
ATOM 721 C C . GLU A 1 94 ? -1.743 -6.979 6.438 1.00 97.94 94 GLU A C 1
ATOM 723 O O . GLU A 1 94 ? -2.829 -7.060 6.998 1.00 97.94 94 GLU A O 1
ATOM 728 N N . SER A 1 95 ? -0.685 -6.415 7.031 1.00 96.69 95 SER A N 1
ATOM 729 C CA . SER A 1 95 ? -0.743 -5.877 8.396 1.00 96.69 95 SER A CA 1
ATOM 730 C C . SER A 1 95 ? -1.733 -4.722 8.533 1.00 96.69 95 SER A C 1
ATOM 732 O O . SER A 1 95 ? -2.355 -4.592 9.580 1.00 96.69 95 SER A O 1
ATOM 734 N N . SER A 1 96 ? -1.839 -3.874 7.512 1.00 95.50 96 SER A N 1
ATOM 735 C CA . SER A 1 96 ? -2.752 -2.733 7.491 1.00 95.50 96 SER A CA 1
ATOM 736 C C . SER A 1 96 ? -4.206 -3.203 7.389 1.00 95.50 96 SER A C 1
ATOM 738 O O . SER A 1 96 ? -5.058 -2.675 8.083 1.00 95.50 96 SER A O 1
ATOM 740 N N . LEU A 1 97 ? -4.488 -4.245 6.599 1.00 95.50 97 LEU A N 1
ATOM 741 C CA . LEU A 1 97 ? -5.822 -4.850 6.503 1.00 95.50 97 LEU A CA 1
ATOM 742 C C . LEU A 1 97 ? -6.218 -5.608 7.779 1.00 95.50 97 LEU A C 1
ATOM 744 O O . LEU A 1 97 ? -7.332 -5.433 8.253 1.00 95.50 97 LEU A O 1
ATOM 748 N N . LEU A 1 98 ? -5.300 -6.383 8.365 1.00 93.62 98 LEU A N 1
ATOM 749 C CA . LEU A 1 98 ? -5.538 -7.070 9.642 1.00 93.62 98 LEU A CA 1
ATOM 750 C C . LEU A 1 98 ? -5.845 -6.077 10.769 1.00 93.62 98 LEU A C 1
ATOM 752 O O . LEU A 1 98 ? -6.739 -6.317 11.568 1.00 93.62 98 LEU A O 1
ATOM 756 N N . ALA A 1 99 ? -5.146 -4.939 10.804 1.00 87.75 99 ALA A N 1
ATOM 757 C CA . ALA A 1 99 ? -5.410 -3.898 11.792 1.00 87.75 99 ALA A CA 1
ATOM 758 C C . ALA A 1 99 ? -6.813 -3.281 11.650 1.00 87.75 99 ALA A C 1
ATOM 760 O O . ALA A 1 99 ? -7.388 -2.883 12.651 1.00 87.75 99 ALA A O 1
ATOM 761 N N . GLU A 1 100 ? -7.372 -3.216 10.438 1.00 84.19 100 GLU A N 1
ATOM 762 C CA . GLU A 1 100 ? -8.739 -2.720 10.202 1.00 84.19 100 GLU A CA 1
ATOM 763 C C . GLU A 1 100 ? -9.800 -3.754 10.599 1.00 84.19 100 GLU A C 1
ATOM 765 O O . GLU A 1 100 ? -10.887 -3.384 11.026 1.00 84.19 100 GLU A O 1
ATOM 770 N N . GLU A 1 101 ? -9.498 -5.051 10.476 1.00 79.12 101 GLU A N 1
ATOM 771 C CA . GLU A 1 101 ? -10.358 -6.131 10.986 1.00 79.12 101 GLU A CA 1
ATOM 772 C C . GLU A 1 101 ? -10.345 -6.188 12.523 1.00 79.12 101 GLU A C 1
ATOM 774 O O . GLU A 1 101 ? -11.359 -6.506 13.146 1.00 79.12 101 GLU A O 1
ATOM 779 N N . GLU A 1 102 ? -9.196 -5.873 13.128 1.00 72.25 102 GLU A N 1
ATOM 780 C CA . GLU A 1 102 ? -8.988 -5.812 14.577 1.00 72.25 102 GLU A CA 1
ATOM 781 C C . GLU A 1 102 ? -9.416 -4.485 15.213 1.00 72.25 102 GLU A C 1
ATOM 783 O O . GLU A 1 102 ? -9.492 -4.427 16.444 1.00 72.25 102 GLU A O 1
ATOM 788 N N . ASP A 1 103 ? -9.717 -3.443 14.425 1.00 63.78 103 ASP A N 1
ATOM 789 C CA . ASP A 1 103 ? -10.330 -2.199 14.909 1.00 63.78 103 ASP A CA 1
ATOM 790 C C . ASP A 1 103 ? -11.805 -2.474 15.257 1.00 63.78 103 ASP A C 1
ATOM 792 O O . ASP A 1 103 ? -12.758 -1.997 14.645 1.00 63.78 103 ASP A O 1
ATOM 796 N N . VAL A 1 104 ? -11.977 -3.338 16.260 1.00 58.41 104 VAL A N 1
ATOM 797 C CA . VAL A 1 104 ? -13.156 -3.457 17.108 1.00 58.41 104 VAL A CA 1
ATOM 798 C C . VAL A 1 104 ? -13.520 -2.041 17.504 1.00 58.41 104 VAL A C 1
ATOM 800 O O . VAL A 1 104 ? -12.671 -1.378 18.093 1.00 58.41 104 VAL A O 1
ATOM 803 N N . ASP A 1 105 ? -14.742 -1.611 17.176 1.00 66.62 105 ASP A N 1
ATOM 804 C CA . ASP A 1 105 ? -15.230 -0.234 17.292 1.00 66.62 105 ASP A CA 1
ATOM 805 C C . ASP A 1 105 ? -14.819 0.402 18.629 1.00 66.62 105 ASP A C 1
ATOM 807 O O . ASP A 1 105 ? -15.510 0.352 19.652 1.00 66.62 105 ASP A O 1
ATOM 811 N N . LEU A 1 106 ? -13.627 1.002 18.628 1.00 67.06 106 LEU A N 1
ATOM 812 C CA . LEU A 1 106 ? -13.040 1.605 19.810 1.00 67.06 106 LEU A CA 1
ATOM 813 C C . LEU A 1 106 ? -13.919 2.787 20.234 1.00 67.06 106 LEU A C 1
ATOM 815 O O . LEU A 1 106 ? -13.973 3.139 21.411 1.00 67.06 106 LEU A O 1
ATOM 819 N N . GLY A 1 107 ? -14.648 3.372 19.275 1.00 70.31 107 GLY A N 1
ATOM 820 C CA . GLY A 1 107 ? -15.683 4.368 19.490 1.00 70.31 107 GLY A CA 1
ATOM 821 C C . GLY A 1 107 ? -16.848 3.826 20.313 1.00 70.31 107 GLY A C 1
ATOM 822 O O . GLY A 1 107 ? -17.221 4.462 21.301 1.00 70.31 107 GLY A O 1
ATOM 823 N N . GLU A 1 108 ? -17.375 2.653 19.967 1.00 74.50 108 GLU A N 1
ATOM 824 C CA . GLU A 1 108 ? -18.424 1.954 20.717 1.00 74.50 108 GLU A CA 1
ATOM 825 C C . GLU A 1 108 ? -17.947 1.589 22.127 1.00 74.50 108 GLU A C 1
ATOM 827 O O . GLU A 1 108 ? -18.605 1.949 23.106 1.00 74.50 108 GLU A O 1
ATOM 832 N N . ALA A 1 109 ? -16.750 1.014 22.269 1.00 80.88 109 ALA A N 1
ATOM 833 C CA . ALA A 1 109 ? -16.178 0.678 23.576 1.00 80.88 109 ALA A CA 1
ATOM 834 C C . ALA A 1 109 ? -15.952 1.924 24.463 1.00 80.88 109 ALA A C 1
ATOM 836 O O . ALA A 1 109 ? -16.222 1.917 25.671 1.00 80.88 109 ALA A O 1
ATOM 837 N N . ILE A 1 110 ? -15.492 3.039 23.880 1.00 82.69 110 ILE A N 1
ATOM 838 C CA . ILE A 1 110 ? -15.334 4.320 24.586 1.00 82.69 110 ILE A CA 1
ATOM 839 C C . ILE A 1 110 ? -16.699 4.907 24.966 1.00 82.69 110 ILE A C 1
ATOM 841 O O . ILE A 1 110 ? -16.846 5.451 26.067 1.00 82.69 110 ILE A O 1
ATOM 845 N N . ALA A 1 111 ? -17.695 4.829 24.081 1.00 83.75 111 ALA A N 1
ATOM 846 C CA . ALA A 1 111 ? -19.049 5.304 24.345 1.00 83.75 111 ALA A CA 1
ATOM 847 C C . ALA A 1 111 ? -19.706 4.503 25.479 1.00 83.75 111 ALA A C 1
ATOM 849 O O . ALA A 1 111 ? -20.245 5.101 26.418 1.00 83.75 111 ALA A O 1
ATOM 850 N N . GLU A 1 112 ? -19.574 3.175 25.456 1.00 89.31 112 GLU A N 1
ATOM 851 C CA . GLU A 1 112 ? -20.051 2.277 26.505 1.00 89.31 112 GLU A CA 1
ATOM 852 C C . GLU A 1 112 ? -19.377 2.602 27.841 1.00 89.31 112 GLU A C 1
ATOM 854 O O . GLU A 1 112 ? -20.062 2.883 28.830 1.00 89.31 112 GLU A O 1
ATOM 859 N N . HIS A 1 113 ? -18.045 2.696 27.871 1.00 90.12 113 HIS A N 1
ATOM 860 C CA . HIS A 1 113 ? -17.307 3.028 29.089 1.00 90.12 113 HIS A CA 1
ATOM 861 C C . HIS A 1 113 ? -17.720 4.390 29.669 1.00 90.12 113 HIS A C 1
ATOM 863 O O . HIS A 1 113 ? -17.910 4.536 30.881 1.00 90.12 113 HIS A O 1
ATOM 869 N N . ARG A 1 114 ? -17.911 5.403 28.813 1.00 90.69 114 ARG A N 1
ATOM 870 C CA . ARG A 1 114 ? -18.397 6.726 29.235 1.00 90.69 114 ARG A CA 1
ATOM 871 C C . ARG A 1 114 ? -19.813 6.654 29.803 1.00 90.69 114 ARG A C 1
ATOM 873 O O . ARG A 1 114 ? -20.085 7.324 30.803 1.00 90.69 114 ARG A O 1
ATOM 880 N N . SER A 1 115 ? -20.688 5.837 29.216 1.00 89.00 115 SER A N 1
ATOM 881 C CA . SER A 1 115 ? -22.057 5.634 29.700 1.00 89.00 115 SER A CA 1
ATOM 882 C C . SER A 1 115 ? -22.078 4.969 31.084 1.00 89.00 115 SER A C 1
ATOM 884 O O . SER A 1 115 ? -22.715 5.485 32.006 1.00 89.00 115 SER A O 1
ATOM 886 N N . LEU A 1 116 ? -21.277 3.918 31.284 1.00 88.69 116 LEU A N 1
ATOM 887 C CA . LEU A 1 116 ? -21.135 3.211 32.558 1.00 88.69 116 LEU A CA 1
ATOM 888 C C . LEU A 1 116 ? -20.512 4.110 33.638 1.00 88.69 116 LEU A C 1
ATOM 890 O O . LEU A 1 116 ? -20.975 4.148 34.784 1.00 88.69 116 LEU A O 1
ATOM 894 N N . ALA A 1 117 ? -19.505 4.913 33.281 1.00 87.69 117 ALA A N 1
ATOM 895 C CA . ALA A 1 117 ? -18.892 5.877 34.192 1.00 87.69 117 ALA A CA 1
ATOM 896 C C . ALA A 1 117 ? -19.865 7.000 34.602 1.00 87.69 117 ALA A C 1
ATOM 898 O O . ALA A 1 117 ? -19.849 7.442 35.756 1.00 87.69 117 ALA A O 1
ATOM 899 N N . ALA A 1 118 ? -20.729 7.459 33.689 1.00 86.25 118 ALA A N 1
ATOM 900 C CA . ALA A 1 118 ? -21.778 8.431 33.992 1.00 86.25 118 ALA A CA 1
ATOM 901 C C . ALA A 1 118 ? -22.849 7.842 34.927 1.00 86.25 118 ALA A C 1
ATOM 903 O O . ALA A 1 118 ? -23.200 8.481 35.922 1.00 86.25 118 ALA A O 1
ATOM 904 N N . GLN A 1 119 ? -23.302 6.609 34.676 1.00 80.19 119 GLN A N 1
ATOM 905 C CA . GLN A 1 119 ? -24.256 5.898 35.538 1.00 80.19 119 GLN A CA 1
ATOM 906 C C . GLN A 1 119 ? -23.711 5.726 36.960 1.00 80.19 119 GLN A C 1
ATOM 908 O O . GLN A 1 119 ? -24.376 6.088 37.932 1.00 80.19 119 GLN A O 1
ATOM 913 N N . THR A 1 120 ? -22.457 5.290 37.081 1.00 82.62 120 THR A N 1
ATOM 914 C CA . THR A 1 120 ? -21.785 5.095 38.372 1.00 82.62 120 THR A CA 1
ATOM 915 C C . THR A 1 120 ? -21.657 6.415 39.146 1.00 82.62 120 THR A C 1
ATOM 917 O O . THR A 1 120 ? -21.879 6.462 40.357 1.00 82.62 120 THR A O 1
ATOM 920 N N . ARG A 1 121 ? -21.382 7.542 38.467 1.00 77.12 121 ARG A N 1
ATOM 921 C CA . ARG A 1 121 ? -21.378 8.881 39.097 1.00 77.12 121 ARG A CA 1
ATOM 922 C C . ARG A 1 121 ? -22.764 9.306 39.584 1.00 77.12 121 ARG A C 1
ATOM 924 O O . ARG A 1 121 ? -22.877 9.858 40.683 1.00 77.12 121 ARG A O 1
ATOM 931 N N . ILE A 1 122 ? -23.814 9.057 38.802 1.00 75.25 122 ILE A N 1
ATOM 932 C CA . ILE A 1 122 ? -25.201 9.350 39.198 1.00 75.25 122 ILE A CA 1
ATOM 933 C C . ILE A 1 122 ? -25.587 8.499 40.412 1.00 75.25 122 ILE A C 1
ATOM 935 O O . ILE A 1 122 ? -26.185 8.994 41.367 1.00 75.25 122 ILE A O 1
ATOM 939 N N . GLU A 1 123 ? -25.193 7.232 40.433 1.00 75.75 123 GLU A N 1
ATOM 940 C CA . GLU A 1 123 ? -25.469 6.353 41.561 1.00 75.75 123 GLU A CA 1
ATOM 941 C C . GLU A 1 123 ? -24.700 6.774 42.822 1.00 75.75 123 GLU A C 1
ATOM 943 O O . GLU A 1 123 ? -25.281 6.864 43.905 1.00 75.75 123 GLU A O 1
ATOM 948 N N . HIS A 1 124 ? -23.417 7.124 42.702 1.00 72.94 124 HIS A N 1
ATOM 949 C CA . HIS A 1 124 ? -22.634 7.628 43.831 1.00 72.94 124 HIS A CA 1
ATOM 950 C C . HIS A 1 124 ? -23.171 8.948 44.385 1.00 72.94 124 HIS A C 1
ATOM 952 O O . HIS A 1 124 ? -23.193 9.132 45.606 1.00 72.94 124 HIS A O 1
ATOM 958 N N . THR A 1 125 ? -23.619 9.865 43.523 1.00 69.94 125 THR A N 1
ATOM 959 C CA . THR A 1 125 ? -24.244 11.120 43.966 1.00 69.94 125 THR A CA 1
ATOM 960 C C . THR A 1 125 ? -25.583 10.855 44.655 1.00 69.94 125 THR A C 1
ATOM 962 O O . THR A 1 125 ? -25.805 11.387 45.743 1.00 69.94 125 THR A O 1
ATOM 965 N N . ARG A 1 126 ? -26.420 9.950 44.124 1.00 72.50 126 ARG A N 1
ATOM 966 C CA . ARG A 1 126 ? -27.656 9.488 44.786 1.00 72.50 126 ARG A CA 1
ATOM 967 C C . ARG A 1 126 ? -27.387 8.848 46.147 1.00 72.50 126 ARG A C 1
ATOM 969 O O . ARG A 1 126 ? -28.036 9.221 47.120 1.00 72.50 126 ARG A O 1
ATOM 976 N N . ARG A 1 127 ? -26.402 7.950 46.257 1.00 72.31 127 ARG A N 1
ATOM 977 C CA . ARG A 1 127 ? -26.008 7.328 47.535 1.00 72.31 127 ARG A CA 1
ATOM 978 C C . ARG A 1 127 ? -25.511 8.375 48.539 1.00 72.31 127 ARG A C 1
ATOM 980 O O . ARG A 1 127 ? -25.932 8.337 49.689 1.00 72.31 127 ARG A O 1
ATOM 987 N N . ARG A 1 128 ? -24.699 9.355 48.112 1.00 64.50 128 ARG A N 1
ATOM 988 C CA . ARG A 1 128 ? -24.223 10.460 48.973 1.00 64.50 128 ARG A CA 1
ATOM 989 C C . ARG A 1 128 ? -25.349 11.371 49.469 1.00 64.50 128 ARG A C 1
ATOM 991 O O . ARG A 1 128 ? -25.350 11.772 50.635 1.00 64.50 128 ARG A O 1
ATOM 998 N N . LEU A 1 129 ? -26.307 11.700 48.606 1.00 63.75 129 LEU A N 1
ATOM 999 C CA . LEU A 1 129 ? -27.470 12.510 48.978 1.00 63.75 129 LEU A CA 1
ATOM 1000 C C . LEU A 1 129 ? -28.441 11.721 49.874 1.00 63.75 129 LEU A C 1
ATOM 1002 O O . LEU A 1 129 ? -28.956 12.269 50.846 1.00 63.75 129 LEU A O 1
ATOM 1006 N N . GLY A 1 130 ? -28.605 10.417 49.629 1.00 59.84 130 GLY A N 1
ATOM 1007 C CA . GLY A 1 130 ? -29.373 9.505 50.482 1.00 59.84 130 GLY A CA 1
ATOM 1008 C C . GLY A 1 130 ? -28.773 9.332 51.882 1.00 59.84 130 GLY A C 1
ATOM 1009 O O . GLY A 1 130 ? -29.510 9.331 52.867 1.00 59.84 130 GLY A O 1
ATOM 1010 N N . THR A 1 131 ? -27.441 9.284 52.009 1.00 55.69 131 THR A N 1
ATOM 1011 C CA . THR A 1 131 ? -26.767 9.230 53.320 1.00 55.69 131 THR A CA 1
ATOM 1012 C C . THR A 1 131 ? -26.928 10.515 54.135 1.00 55.69 131 THR A C 1
ATOM 1014 O O . THR A 1 131 ? -27.025 10.438 55.355 1.00 55.69 131 THR A O 1
ATOM 1017 N N . ARG A 1 132 ? -27.047 11.692 53.495 1.00 50.84 132 ARG A N 1
ATOM 1018 C CA . ARG A 1 132 ? -27.322 12.956 54.210 1.00 50.84 132 ARG A CA 1
ATOM 1019 C C . ARG A 1 132 ? -28.741 13.033 54.779 1.00 50.84 132 ARG A C 1
ATOM 1021 O O . ARG A 1 132 ? -28.931 13.687 55.793 1.00 50.84 132 ARG A O 1
ATOM 1028 N N . ARG A 1 133 ? -29.718 12.341 54.180 1.00 49.84 133 ARG A N 1
ATOM 1029 C CA . ARG A 1 133 ? -31.092 12.267 54.711 1.00 49.84 133 ARG A CA 1
ATOM 1030 C C . ARG A 1 133 ? -31.238 11.324 55.912 1.00 49.84 133 ARG A C 1
ATOM 1032 O O . ARG A 1 133 ? -32.142 11.539 56.706 1.00 49.84 133 ARG A O 1
ATOM 1039 N N . ARG A 1 134 ? -30.366 10.317 56.067 1.00 46.75 134 ARG A N 1
ATOM 1040 C CA . ARG A 1 134 ? -30.328 9.452 57.268 1.00 46.75 134 ARG A CA 1
ATOM 1041 C C . ARG A 1 134 ? -29.433 9.991 58.384 1.00 46.75 134 ARG A C 1
ATOM 1043 O O . ARG A 1 134 ? -29.746 9.779 59.542 1.00 46.75 134 ARG A O 1
ATOM 1050 N N . ALA A 1 135 ? -28.384 10.748 58.060 1.00 47.56 135 ALA A N 1
ATOM 1051 C CA . ALA A 1 135 ? -27.498 11.354 59.062 1.00 47.56 135 ALA A CA 1
ATOM 1052 C C . ALA A 1 135 ? -28.131 12.520 59.858 1.00 47.56 135 ALA A C 1
ATOM 1054 O O . ALA A 1 135 ? -27.466 13.104 60.705 1.00 47.56 135 ALA A O 1
ATOM 1055 N N . GLY A 1 136 ? -29.393 12.872 59.588 1.00 43.78 136 GLY A N 1
ATOM 1056 C CA . GLY A 1 136 ? -30.150 13.867 60.352 1.00 43.78 136 GLY A CA 1
ATOM 1057 C C . GLY A 1 136 ? -30.884 13.317 61.580 1.00 43.78 136 GLY A C 1
ATOM 1058 O O . GLY A 1 136 ? -31.603 14.087 62.205 1.00 43.78 136 GLY A O 1
ATOM 1059 N N . LEU A 1 137 ? -30.752 12.022 61.905 1.00 49.34 137 LEU A N 1
ATOM 1060 C CA . LEU A 1 137 ? -31.460 11.407 63.039 1.00 49.34 137 LEU A CA 1
ATOM 1061 C C . LEU A 1 137 ? -30.565 10.796 64.129 1.00 49.34 137 LEU A C 1
ATOM 1063 O O . LEU A 1 137 ? -31.082 10.534 65.204 1.00 49.34 137 LEU A O 1
ATOM 1067 N N . ASP A 1 138 ? -29.247 10.675 63.931 1.00 45.16 138 ASP A N 1
ATOM 1068 C CA . ASP A 1 138 ? -28.361 9.996 64.897 1.00 45.16 138 ASP A CA 1
ATOM 1069 C C . ASP A 1 138 ? -27.061 10.788 65.157 1.00 45.16 138 ASP A C 1
ATOM 1071 O O . ASP A 1 138 ? -25.951 10.286 64.986 1.00 45.16 138 ASP A O 1
ATOM 1075 N N . ALA A 1 139 ? -27.180 12.067 65.526 1.00 42.78 139 ALA A N 1
ATOM 1076 C CA . ALA A 1 139 ? -26.036 12.945 65.808 1.00 42.78 139 ALA A CA 1
ATOM 1077 C C . ALA A 1 139 ? -25.640 12.992 67.297 1.00 42.78 139 ALA A C 1
ATOM 1079 O O . ALA A 1 139 ? -25.148 14.013 67.759 1.00 42.78 139 ALA A O 1
ATOM 1080 N N . GLU A 1 140 ? -25.814 11.900 68.042 1.00 42.47 140 GLU A N 1
ATOM 1081 C CA . GLU A 1 140 ? -25.257 11.744 69.393 1.00 42.47 140 GLU A CA 1
ATOM 1082 C C . GLU A 1 140 ? -24.835 10.291 69.635 1.00 42.47 140 GLU A C 1
ATOM 1084 O O . GLU A 1 140 ? -25.502 9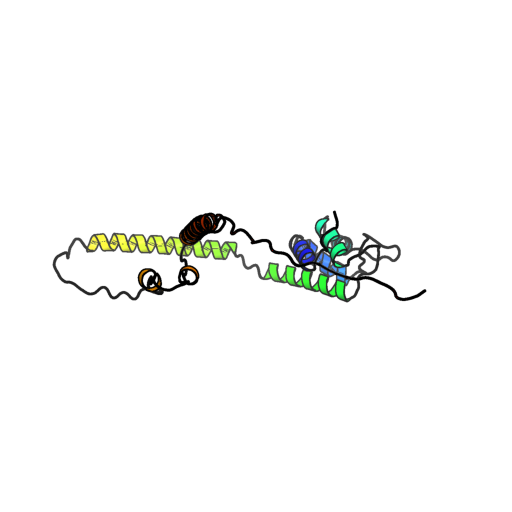.542 70.340 1.00 42.47 140 GLU A O 1
ATOM 1089 N N . SER A 1 141 ? -23.727 9.859 69.027 1.00 42.12 141 SER A N 1
ATOM 1090 C CA . SER A 1 141 ? -22.787 8.920 69.661 1.00 42.12 141 SER A CA 1
ATOM 1091 C C . SER A 1 141 ? -21.639 8.533 68.734 1.00 42.12 141 SER A C 1
ATOM 1093 O O . SER A 1 141 ? -21.831 8.017 67.639 1.00 42.12 141 SER A O 1
ATOM 1095 N N . SER A 1 142 ? -20.438 8.687 69.286 1.00 41.38 142 SER A N 1
ATOM 1096 C CA . SER A 1 142 ? -19.298 7.794 69.076 1.00 41.38 142 SER A CA 1
ATOM 1097 C C . SER A 1 142 ? -18.557 7.877 67.740 1.00 41.38 142 SER A C 1
ATOM 1099 O O . SER A 1 142 ? -18.851 7.212 66.751 1.00 41.38 142 SER A O 1
ATOM 1101 N N . GLN A 1 143 ? -17.459 8.639 67.795 1.00 46.66 143 GLN A N 1
ATOM 1102 C CA . GLN A 1 143 ? -16.106 8.120 67.550 1.00 46.66 143 GLN A CA 1
ATOM 1103 C C . GLN A 1 143 ? -16.056 6.646 67.102 1.00 46.66 143 GLN A C 1
ATOM 1105 O O . GLN A 1 143 ? -16.021 5.733 67.920 1.00 46.66 143 GLN A O 1
ATOM 1110 N N . ALA A 1 144 ? -15.976 6.419 65.792 1.00 38.38 144 ALA A N 1
ATOM 1111 C CA . ALA A 1 144 ? -15.593 5.132 65.227 1.00 38.38 144 ALA A CA 1
ATOM 1112 C C . ALA A 1 144 ? -14.749 5.354 63.963 1.00 38.38 144 ALA A C 1
ATOM 1114 O O . ALA A 1 144 ? -15.248 5.598 62.867 1.00 38.38 144 ALA A O 1
ATOM 1115 N N . VAL A 1 145 ? -13.434 5.346 64.189 1.00 49.66 145 VAL A N 1
ATOM 1116 C CA . VAL A 1 145 ? -12.347 4.878 63.314 1.00 49.66 145 VAL A CA 1
ATOM 1117 C C . VAL A 1 145 ? -12.724 4.672 61.836 1.00 49.66 145 VAL A C 1
ATOM 1119 O O . VAL A 1 145 ? -13.208 3.622 61.424 1.00 49.66 145 VAL A O 1
ATOM 1122 N N . SER A 1 146 ? -12.395 5.65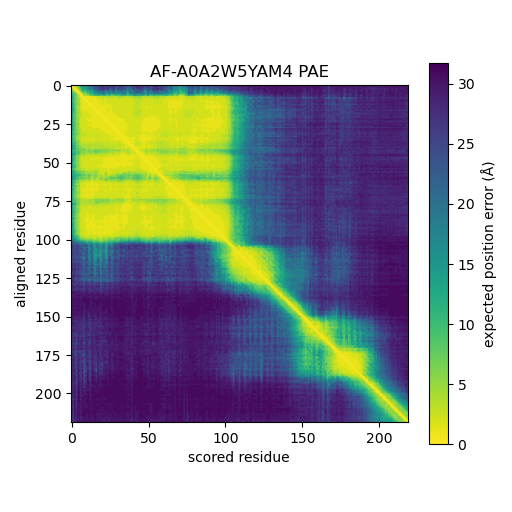6 60.996 1.00 43.34 146 SER A N 1
ATOM 1123 C CA . SER A 1 146 ? -12.415 5.511 59.535 1.00 43.34 146 SER A CA 1
ATOM 1124 C C . SER A 1 146 ? -11.082 4.941 59.034 1.00 43.34 146 SER A C 1
ATOM 1126 O O . SER A 1 146 ? -10.295 5.641 58.393 1.00 43.34 146 SER A O 1
ATOM 1128 N N . VAL A 1 147 ? -10.847 3.647 59.256 1.00 48.12 147 VAL A N 1
ATOM 1129 C CA . VAL A 1 147 ? -9.927 2.877 58.405 1.00 48.12 147 VAL A CA 1
ATOM 1130 C C . VAL A 1 147 ? -10.731 2.418 57.192 1.00 48.12 147 VAL A C 1
ATOM 1132 O O . VAL A 1 147 ? -11.348 1.359 57.178 1.00 48.12 147 VAL A O 1
ATOM 1135 N N . ARG A 1 148 ? -10.774 3.266 56.162 1.00 45.41 148 ARG A N 1
ATOM 1136 C CA . ARG A 1 148 ? -11.132 2.841 54.807 1.00 45.41 148 ARG A CA 1
ATOM 1137 C C . ARG A 1 148 ? -9.859 2.819 53.987 1.00 45.41 148 ARG A C 1
ATOM 1139 O O . ARG A 1 148 ? -9.342 3.867 53.608 1.00 45.41 148 ARG A O 1
ATOM 1146 N N . THR A 1 149 ? -9.378 1.603 53.764 1.00 50.56 149 THR A N 1
ATOM 1147 C CA . THR A 1 149 ? -8.333 1.196 52.829 1.00 50.56 149 THR A CA 1
ATOM 1148 C C . THR A 1 149 ? -8.468 1.983 51.525 1.00 50.56 149 THR A C 1
ATOM 1150 O O . THR A 1 149 ? -9.382 1.753 50.734 1.00 50.56 149 THR A O 1
ATOM 1153 N N . ARG A 1 150 ? -7.600 2.981 51.333 1.00 46.03 150 ARG A N 1
ATOM 1154 C CA . ARG A 1 150 ? -7.525 3.752 50.091 1.00 46.03 150 ARG A CA 1
ATOM 1155 C C . ARG A 1 150 ? -6.669 2.955 49.116 1.00 46.03 150 ARG A C 1
ATOM 1157 O O . ARG A 1 150 ? -5.500 2.709 49.385 1.00 46.03 150 ARG A O 1
ATOM 1164 N N . PHE A 1 151 ? -7.266 2.539 48.006 1.00 34.28 151 PHE A N 1
ATOM 1165 C CA . PHE A 1 151 ? -6.520 2.026 46.864 1.00 34.28 151 PHE A CA 1
ATOM 1166 C C . PHE A 1 151 ? -5.702 3.187 46.277 1.00 34.28 151 PHE A C 1
ATOM 1168 O O . PHE A 1 151 ? -6.269 4.209 45.888 1.00 34.28 151 PHE A O 1
ATOM 1175 N N . GLY A 1 152 ? -4.376 3.040 46.274 1.00 56.81 152 GLY A N 1
ATOM 1176 C CA . GLY A 1 152 ? -3.413 4.041 45.815 1.00 56.81 152 GLY A CA 1
ATOM 1177 C C . GLY A 1 152 ? -2.381 4.389 46.889 1.00 56.81 152 GLY A C 1
ATOM 1178 O O . GLY A 1 152 ? -2.732 4.597 48.048 1.00 56.81 152 GLY A O 1
ATOM 1179 N N . ASP A 1 153 ? -1.109 4.468 46.491 1.00 57.72 153 ASP A N 1
ATOM 1180 C CA . ASP A 1 153 ? -0.021 4.885 47.384 1.00 57.72 153 ASP A CA 1
ATOM 1181 C C . ASP A 1 153 ? -0.354 6.274 47.975 1.00 57.72 153 ASP A C 1
ATOM 1183 O O . ASP A 1 153 ? -0.796 7.159 47.216 1.00 57.72 153 ASP A O 1
ATOM 1187 N N . PRO A 1 154 ? -0.257 6.471 49.306 1.00 64.69 154 PRO A N 1
ATOM 1188 C CA . PRO A 1 154 ? -0.453 7.774 49.929 1.00 64.69 154 PRO A CA 1
ATOM 1189 C C . PRO A 1 154 ? 0.442 8.843 49.299 1.00 64.69 154 PRO A C 1
ATOM 1191 O O . PRO A 1 154 ? 1.528 8.561 48.800 1.00 64.69 154 PRO A O 1
ATOM 1194 N N . ASP A 1 155 ? -0.023 10.090 49.323 1.00 64.88 155 ASP A N 1
ATOM 1195 C CA . ASP A 1 155 ? 0.791 11.221 48.893 1.00 64.88 155 ASP A CA 1
ATOM 1196 C C . ASP A 1 155 ? 1.957 11.416 49.875 1.00 64.88 155 ASP A C 1
ATOM 1198 O O . ASP A 1 155 ? 1.794 11.989 50.951 1.00 64.88 155 ASP A O 1
ATOM 1202 N N . ARG A 1 156 ? 3.139 10.907 49.510 1.00 68.50 156 ARG A N 1
ATOM 1203 C CA . ARG A 1 156 ? 4.386 11.040 50.285 1.00 68.50 156 ARG A CA 1
ATOM 1204 C C . ARG A 1 156 ? 5.194 12.273 49.880 1.00 68.50 156 ARG A C 1
ATOM 1206 O O . ARG A 1 156 ? 6.403 12.336 50.102 1.00 68.50 156 ARG A O 1
ATOM 1213 N N . SER A 1 157 ? 4.536 13.270 49.283 1.00 66.12 157 SER A N 1
ATOM 1214 C CA . SER A 1 157 ? 5.204 14.470 48.777 1.00 66.12 157 SER A CA 1
ATOM 1215 C C . SER A 1 157 ? 5.902 15.306 49.847 1.00 66.12 157 SER A C 1
ATOM 1217 O O . SER A 1 157 ? 6.854 16.023 49.556 1.00 66.12 157 SER A O 1
ATOM 1219 N N . GLU A 1 158 ? 5.420 15.254 51.084 1.00 68.00 158 GLU A N 1
ATOM 1220 C CA . GLU A 1 158 ? 6.061 15.888 52.244 1.00 68.00 158 GLU A CA 1
ATOM 1221 C C . GLU A 1 158 ? 7.358 15.168 52.641 1.00 68.00 158 GLU A C 1
ATOM 1223 O O . GLU A 1 158 ? 8.391 15.802 52.849 1.00 68.00 158 GLU A O 1
ATOM 1228 N N . GLU A 1 159 ? 7.311 13.836 52.702 1.00 72.12 159 GLU A N 1
ATOM 1229 C CA . GLU A 1 159 ? 8.413 12.983 53.153 1.00 72.12 159 GLU A CA 1
ATOM 1230 C C . GLU A 1 159 ? 9.613 13.071 52.207 1.00 72.12 159 GLU A C 1
ATOM 1232 O O . GLU A 1 159 ? 10.765 13.206 52.624 1.00 72.12 159 GLU A O 1
ATOM 1237 N N . LEU A 1 160 ? 9.337 13.033 50.909 1.00 70.44 160 LEU A N 1
ATOM 1238 C CA . LEU A 1 160 ? 10.376 12.921 49.903 1.00 70.44 160 LEU A CA 1
ATOM 1239 C C . LEU A 1 160 ? 10.938 14.285 49.458 1.00 70.44 160 LEU A C 1
ATOM 1241 O O . LEU A 1 160 ? 12.016 14.332 48.869 1.00 70.44 160 LEU A O 1
ATOM 1245 N N . ARG A 1 161 ? 10.289 15.402 49.828 1.00 67.75 161 ARG A N 1
ATOM 1246 C CA . ARG A 1 161 ? 10.713 16.789 49.529 1.00 67.75 161 ARG A CA 1
ATOM 1247 C C . ARG A 1 161 ? 12.140 17.113 49.964 1.00 67.75 161 ARG A C 1
ATOM 1249 O O . ARG A 1 161 ? 12.779 17.989 49.396 1.00 67.75 161 ARG A O 1
ATOM 1256 N N . ARG A 1 162 ? 12.629 16.405 50.982 1.00 71.69 162 ARG A N 1
ATOM 1257 C CA . ARG A 1 162 ? 13.962 16.589 51.570 1.00 71.69 162 ARG A CA 1
ATOM 1258 C C . ARG A 1 162 ? 15.046 15.743 50.895 1.00 71.69 162 ARG A C 1
ATOM 1260 O O . ARG A 1 162 ? 16.205 15.839 51.286 1.00 71.69 162 ARG A O 1
ATOM 1267 N N . ARG A 1 163 ? 14.697 14.896 49.918 1.00 73.06 163 ARG A N 1
ATOM 1268 C CA . ARG A 1 163 ? 15.659 14.049 49.205 1.00 73.06 163 ARG A CA 1
ATOM 1269 C C . ARG A 1 163 ? 16.165 14.739 47.933 1.00 73.06 163 ARG A C 1
ATOM 1271 O O . ARG A 1 163 ? 15.347 15.204 47.136 1.00 73.06 163 ARG A O 1
ATOM 1278 N N . PRO A 1 164 ? 17.488 14.771 47.698 1.00 61.12 164 PRO A N 1
ATOM 1279 C CA . PRO A 1 164 ? 18.038 15.309 46.461 1.00 61.12 164 PRO A CA 1
ATOM 1280 C C . PRO A 1 164 ? 17.507 14.524 45.256 1.00 61.12 164 PRO A C 1
ATOM 1282 O O . PRO A 1 164 ? 17.455 13.293 45.272 1.00 61.12 164 PRO A O 1
ATOM 1285 N N . GLY A 1 165 ? 17.060 15.262 44.239 1.00 63.56 165 GLY A N 1
ATOM 1286 C CA . GLY A 1 165 ? 16.480 14.712 43.018 1.00 63.56 165 GLY A CA 1
ATOM 1287 C C . GLY A 1 165 ? 15.012 14.296 43.111 1.00 63.56 165 GLY A C 1
ATOM 1288 O O . GLY A 1 165 ? 14.444 13.909 42.108 1.00 63.56 165 GLY A O 1
ATOM 1289 N N . TRP A 1 166 ? 14.324 14.410 44.250 1.00 68.81 166 TRP A N 1
ATOM 1290 C CA . TRP A 1 166 ? 12.962 13.866 44.371 1.00 68.81 166 TRP A CA 1
ATOM 1291 C C . TRP A 1 166 ? 11.918 14.391 43.352 1.00 68.81 166 TRP A C 1
ATOM 1293 O O . TRP A 1 166 ? 10.948 13.692 43.052 1.00 68.81 166 TRP A O 1
ATOM 1303 N N . SER A 1 167 ? 12.130 15.555 42.737 1.00 62.53 167 SER A N 1
ATOM 1304 C CA . SER A 1 167 ? 11.294 16.037 41.628 1.00 62.53 167 SER A CA 1
ATOM 1305 C C . SER A 1 167 ? 11.191 15.049 40.455 1.00 62.53 167 SER A C 1
ATOM 1307 O O . SER A 1 167 ? 10.138 14.991 39.823 1.00 62.53 167 SER A O 1
ATOM 1309 N N . TRP A 1 168 ? 12.213 14.215 40.207 1.00 60.25 168 TRP A N 1
ATOM 1310 C CA . TRP A 1 168 ? 12.201 13.192 39.150 1.00 60.25 168 TRP A CA 1
ATOM 1311 C C . TRP A 1 168 ? 11.402 11.923 39.504 1.00 60.25 168 TRP A C 1
ATOM 1313 O O . TRP A 1 168 ? 11.177 11.075 38.648 1.00 60.25 168 TRP A O 1
ATOM 1323 N N . LEU A 1 169 ? 10.987 11.762 40.767 1.00 59.53 169 LEU A N 1
ATOM 1324 C CA . LEU A 1 169 ? 10.344 10.551 41.303 1.00 59.53 169 LEU A CA 1
ATOM 1325 C C . LEU A 1 169 ? 8.864 10.784 41.623 1.00 59.53 169 LEU A C 1
ATOM 1327 O O . LEU A 1 169 ? 8.229 9.925 42.232 1.00 59.53 169 LEU A O 1
ATOM 1331 N N . ARG A 1 170 ? 8.312 11.948 41.263 1.00 63.84 170 ARG A N 1
ATOM 1332 C CA . ARG A 1 170 ? 6.945 12.338 41.607 1.00 63.84 170 ARG A CA 1
ATOM 1333 C C . ARG A 1 170 ? 5.951 11.741 40.599 1.00 63.84 170 ARG A C 1
ATOM 1335 O O . ARG A 1 170 ? 5.932 12.178 39.451 1.00 63.84 170 ARG A O 1
ATOM 1342 N N . PRO A 1 171 ? 5.086 10.785 40.988 1.00 61.84 171 PRO A N 1
ATOM 1343 C CA . PRO A 1 171 ? 4.025 10.317 40.109 1.00 61.84 171 PRO A CA 1
ATOM 1344 C C . PRO A 1 171 ? 2.929 11.387 40.077 1.00 61.84 171 PRO A C 1
ATOM 1346 O O . PRO A 1 171 ? 2.247 11.619 41.079 1.00 61.84 171 PRO A O 1
ATOM 1349 N N . PHE A 1 172 ? 2.758 12.065 38.945 1.00 66.31 172 PHE A N 1
ATOM 1350 C CA . PHE A 1 172 ? 1.660 13.011 38.763 1.00 66.31 172 PHE A CA 1
ATOM 1351 C C . PHE A 1 172 ? 0.383 12.251 38.408 1.00 66.31 172 PHE A C 1
ATOM 1353 O O . PHE A 1 172 ? 0.356 11.456 37.473 1.00 66.31 172 PHE A O 1
ATOM 1360 N N . ARG A 1 173 ? -0.690 12.479 39.173 1.00 62.66 173 ARG A N 1
ATOM 1361 C CA . ARG A 1 173 ? -2.002 11.857 38.921 1.00 62.66 173 ARG A CA 1
ATOM 1362 C C . ARG A 1 173 ? -2.890 12.686 37.987 1.00 62.66 173 ARG A C 1
ATOM 1364 O O . ARG A 1 173 ? -3.901 12.171 37.518 1.00 62.66 173 ARG A O 1
ATOM 1371 N N . ARG A 1 174 ? -2.547 13.956 37.740 1.00 64.62 174 ARG A N 1
ATOM 1372 C CA . ARG A 1 174 ? -3.271 14.880 36.854 1.00 64.62 174 ARG A CA 1
ATOM 1373 C C . ARG A 1 174 ? -2.271 15.647 35.989 1.00 64.62 174 ARG A C 1
ATOM 1375 O O . ARG A 1 174 ? -1.181 15.961 36.461 1.00 64.62 174 ARG A O 1
ATOM 1382 N N . LEU A 1 175 ? -2.652 15.923 34.742 1.00 64.94 175 LEU A N 1
ATOM 1383 C CA . LEU A 1 175 ? -1.795 16.588 33.755 1.00 64.94 175 LEU A CA 1
ATOM 1384 C C . LEU A 1 175 ? -1.438 18.020 34.181 1.00 64.94 175 LEU A C 1
ATOM 1386 O O . LEU A 1 175 ? -0.266 18.377 34.167 1.00 64.94 175 LEU A O 1
ATOM 1390 N N . ASP A 1 176 ? -2.415 18.780 34.676 1.00 72.19 176 ASP A N 1
ATOM 1391 C CA . ASP A 1 176 ? -2.224 20.168 35.122 1.00 72.19 176 ASP A CA 1
ATOM 1392 C C . ASP A 1 176 ? -1.135 20.296 36.209 1.00 72.19 176 ASP A C 1
ATOM 1394 O O . ASP A 1 176 ? -0.381 21.269 36.251 1.00 72.19 176 ASP A O 1
ATOM 1398 N N . ASP A 1 177 ? -1.018 19.288 37.083 1.00 72.50 177 ASP A N 1
ATOM 1399 C CA . ASP A 1 177 ? -0.017 19.258 38.156 1.00 72.50 177 ASP A CA 1
ATOM 1400 C C . ASP A 1 177 ? 1.402 19.015 37.612 1.00 72.50 177 ASP A C 1
ATOM 1402 O O . ASP A 1 177 ? 2.378 19.512 38.181 1.00 72.50 177 ASP A O 1
ATOM 1406 N N . TYR A 1 178 ? 1.518 18.246 36.524 1.00 75.00 178 TYR A N 1
ATOM 1407 C CA . TYR A 1 178 ? 2.776 18.016 35.813 1.00 75.00 178 TYR A CA 1
ATOM 1408 C C . TYR A 1 178 ? 3.214 19.279 35.068 1.00 75.00 178 TYR A C 1
ATOM 1410 O O . TYR A 1 178 ? 4.360 19.703 35.207 1.00 75.00 178 TYR A O 1
ATOM 1418 N N . GLU A 1 179 ? 2.295 19.925 34.350 1.00 77.50 179 GLU A N 1
ATOM 1419 C CA . GLU A 1 179 ? 2.577 21.161 33.610 1.00 77.50 179 GLU A CA 1
ATOM 1420 C C . GLU A 1 179 ? 3.047 22.284 34.544 1.00 77.50 179 GLU A C 1
ATOM 1422 O O . GLU A 1 179 ? 4.060 22.934 34.282 1.00 77.50 179 GLU A O 1
ATOM 1427 N N . GLN A 1 180 ? 2.392 22.458 35.698 1.00 78.19 180 GLN A N 1
ATOM 1428 C CA . GLN A 1 180 ? 2.840 23.417 36.712 1.00 78.19 180 GLN A CA 1
ATOM 1429 C C . GLN A 1 180 ? 4.215 23.074 37.298 1.00 78.19 180 GLN A C 1
ATOM 1431 O O . GLN A 1 180 ? 4.965 23.978 37.669 1.00 78.19 180 GLN A O 1
ATOM 1436 N N . ALA A 1 181 ? 4.552 21.788 37.426 1.00 77.75 181 ALA A N 1
ATOM 1437 C CA . ALA A 1 181 ? 5.854 21.371 37.933 1.00 77.75 181 ALA A CA 1
ATOM 1438 C C . ALA A 1 181 ? 6.981 21.642 36.925 1.00 77.75 181 ALA A C 1
ATOM 1440 O O . ALA A 1 181 ? 8.041 22.112 37.336 1.00 77.75 181 ALA A O 1
ATOM 1441 N N . ILE A 1 182 ? 6.735 21.413 35.629 1.00 78.06 182 ILE A N 1
ATOM 1442 C CA . ILE A 1 182 ? 7.660 21.772 34.542 1.00 78.06 182 ILE A CA 1
ATOM 1443 C C . ILE A 1 182 ? 7.896 23.286 34.532 1.00 78.06 182 ILE A C 1
ATOM 1445 O O . ILE A 1 182 ? 9.042 23.718 34.609 1.00 78.06 182 ILE A O 1
ATOM 1449 N N . ALA A 1 183 ? 6.829 24.091 34.557 1.00 80.62 183 ALA A N 1
ATOM 1450 C CA . ALA A 1 183 ? 6.939 25.551 34.523 1.00 80.62 183 ALA A CA 1
ATOM 1451 C C . ALA A 1 183 ? 7.747 26.124 35.705 1.00 80.62 183 ALA A C 1
ATOM 1453 O O . ALA A 1 183 ? 8.516 27.070 35.545 1.00 80.62 183 ALA A O 1
ATOM 1454 N N . ARG A 1 184 ? 7.608 25.538 36.905 1.00 75.56 184 ARG A N 1
ATOM 1455 C CA . ARG A 1 184 ? 8.419 25.918 38.076 1.00 75.56 184 ARG A CA 1
ATOM 1456 C C . ARG A 1 184 ? 9.885 25.526 37.909 1.00 75.56 184 ARG A C 1
ATOM 1458 O O . ARG A 1 184 ? 10.753 26.335 38.206 1.00 75.56 184 ARG A O 1
ATOM 1465 N N . ALA A 1 185 ? 10.158 24.322 37.409 1.00 75.06 185 ALA A N 1
ATOM 1466 C CA . ALA A 1 185 ? 11.525 23.861 37.181 1.00 75.06 185 ALA A CA 1
ATOM 1467 C C . ALA A 1 185 ? 12.254 24.705 36.121 1.00 75.06 185 ALA A C 1
ATOM 1469 O O . ALA A 1 185 ? 13.435 25.002 36.282 1.00 75.06 185 ALA A O 1
ATOM 1470 N N . GLU A 1 186 ? 11.556 25.130 35.068 1.00 77.31 186 GLU A N 1
ATOM 1471 C CA . GLU A 1 186 ? 12.096 26.046 34.057 1.00 77.31 186 GLU A CA 1
ATOM 1472 C C . GLU A 1 186 ? 12.383 27.438 34.639 1.00 77.31 186 GLU A C 1
ATOM 1474 O O . GLU A 1 186 ? 13.433 28.017 34.354 1.00 77.31 186 GLU A O 1
ATOM 1479 N N . ALA A 1 187 ? 11.504 27.951 35.507 1.00 72.69 187 ALA A N 1
ATOM 1480 C CA . ALA A 1 187 ? 11.728 29.215 36.209 1.00 72.69 187 ALA A CA 1
ATOM 1481 C C . ALA A 1 187 ? 12.946 29.149 37.153 1.00 72.69 187 ALA A C 1
ATOM 1483 O O . ALA A 1 187 ? 13.777 30.060 37.155 1.00 72.69 187 ALA A O 1
ATOM 1484 N N . ASP A 1 188 ? 13.093 28.053 37.901 1.00 69.19 188 ASP A N 1
ATOM 1485 C CA . ASP A 1 188 ? 14.229 27.830 38.802 1.00 69.19 188 ASP A CA 1
ATOM 1486 C C . ASP A 1 188 ? 15.550 27.655 38.024 1.00 69.19 188 ASP A C 1
ATOM 1488 O O . ASP A 1 188 ? 16.594 28.169 38.434 1.00 69.19 188 ASP A O 1
ATOM 1492 N N . ALA A 1 189 ? 15.518 26.980 36.867 1.00 64.44 189 ALA A N 1
ATOM 1493 C CA . ALA A 1 189 ? 16.679 26.828 35.989 1.00 64.44 189 ALA A CA 1
ATOM 1494 C C . ALA A 1 189 ? 17.125 28.168 35.375 1.00 64.44 189 ALA A C 1
ATOM 1496 O O . ALA A 1 189 ? 18.326 28.436 35.300 1.00 64.44 189 ALA A O 1
ATOM 1497 N N . GLY A 1 190 ? 16.173 29.029 34.999 1.00 57.94 190 GLY A N 1
ATOM 1498 C CA . GLY A 1 190 ? 16.455 30.379 34.504 1.00 57.94 190 GLY A CA 1
ATOM 1499 C C . GLY A 1 190 ? 17.061 31.302 35.567 1.00 57.94 190 GLY A C 1
ATOM 1500 O O . GLY A 1 190 ? 17.952 32.093 35.263 1.00 57.94 190 GLY A O 1
ATOM 1501 N N . ALA A 1 191 ? 16.650 31.163 36.832 1.00 56.06 191 ALA A N 1
ATOM 1502 C CA . ALA A 1 191 ? 17.208 31.939 37.943 1.00 56.06 191 ALA A CA 1
ATOM 1503 C C . ALA A 1 191 ? 18.656 31.535 38.298 1.00 56.06 191 ALA A C 1
ATOM 1505 O O . ALA A 1 191 ? 19.433 32.365 38.773 1.00 56.06 191 ALA A O 1
ATOM 1506 N N . GLY A 1 192 ? 19.042 30.276 38.054 1.00 51.12 192 GLY A N 1
ATOM 1507 C CA . GLY A 1 192 ? 20.398 29.773 38.303 1.00 51.12 192 GLY A CA 1
ATOM 1508 C C . GLY A 1 192 ? 21.424 30.111 37.212 1.00 51.12 192 GLY A C 1
ATOM 1509 O O . GLY A 1 192 ? 22.612 30.241 37.516 1.00 51.12 192 GLY A O 1
ATOM 1510 N N . SER A 1 193 ? 21.001 30.279 35.952 1.00 48.78 193 SER A N 1
ATOM 1511 C CA . SER A 1 193 ? 21.924 30.531 34.832 1.00 48.78 193 SER A CA 1
ATOM 1512 C C . SER A 1 193 ? 22.460 31.965 34.770 1.00 48.78 193 SER A C 1
ATOM 1514 O O . SER A 1 193 ? 23.583 32.169 34.310 1.00 48.78 193 SER A O 1
ATOM 1516 N N . ASP A 1 194 ? 21.718 32.951 35.285 1.00 44.34 194 ASP A N 1
ATOM 1517 C CA . ASP A 1 194 ? 22.129 34.368 35.256 1.00 44.34 194 ASP A CA 1
ATOM 1518 C C . ASP A 1 194 ? 23.204 34.719 36.306 1.00 44.34 194 ASP A C 1
ATOM 1520 O O . ASP A 1 194 ? 23.954 35.684 36.144 1.00 44.34 194 ASP A O 1
ATOM 1524 N N . ALA A 1 195 ? 23.355 33.904 37.356 1.00 44.72 195 ALA A N 1
ATOM 1525 C CA . ALA A 1 195 ? 24.401 34.077 38.369 1.00 44.72 195 ALA A CA 1
ATOM 1526 C C . ALA A 1 195 ? 25.759 33.464 37.962 1.00 44.72 195 ALA A C 1
ATOM 1528 O O . ALA A 1 195 ? 26.795 33.865 38.490 1.00 44.72 195 ALA A O 1
ATOM 1529 N N . ALA A 1 196 ? 25.783 32.518 37.014 1.00 44.31 196 ALA A N 1
ATOM 1530 C CA . ALA A 1 196 ? 26.998 31.797 36.618 1.00 44.31 196 ALA A CA 1
ATOM 1531 C C . ALA A 1 196 ? 27.788 32.466 35.472 1.00 44.31 196 ALA A C 1
ATOM 1533 O O . ALA A 1 196 ? 28.963 32.159 35.284 1.00 44.31 196 ALA A O 1
ATOM 1534 N N . ILE A 1 197 ? 27.184 33.397 34.720 1.00 49.94 197 ILE A N 1
ATOM 1535 C CA . ILE A 1 197 ? 27.824 34.051 33.557 1.00 49.94 197 ILE A CA 1
ATOM 1536 C C . ILE A 1 197 ? 28.587 35.338 33.948 1.00 49.94 197 ILE A C 1
ATOM 1538 O O . ILE A 1 197 ? 29.386 35.854 33.167 1.00 49.94 197 ILE A O 1
ATOM 1542 N N . ARG A 1 198 ? 28.431 35.850 35.179 1.00 45.84 198 ARG A N 1
ATOM 1543 C CA . ARG A 1 198 ? 29.022 37.131 35.611 1.00 45.84 198 ARG A CA 1
ATOM 1544 C C . ARG A 1 198 ? 30.047 36.975 36.742 1.00 45.84 198 ARG A C 1
ATOM 1546 O O . ARG A 1 198 ? 29.843 37.468 37.846 1.00 45.84 198 ARG A O 1
ATOM 1553 N N . ALA A 1 199 ? 31.183 36.341 36.449 1.00 35.56 199 ALA A N 1
ATOM 1554 C CA . ALA A 1 199 ? 32.398 36.453 37.264 1.00 35.56 199 ALA A CA 1
ATOM 1555 C C . ALA A 1 199 ? 33.492 37.204 36.468 1.00 35.56 199 ALA A C 1
ATOM 1557 O O . ALA A 1 199 ? 33.770 36.824 35.330 1.00 35.56 199 ALA A O 1
ATOM 1558 N N . PRO A 1 200 ? 34.093 38.285 37.006 1.00 40.53 200 PRO A N 1
ATOM 1559 C CA . PRO A 1 200 ? 35.052 39.116 36.281 1.00 40.53 200 PRO A CA 1
ATOM 1560 C C . PRO A 1 200 ? 36.455 38.497 36.222 1.00 40.53 200 PRO A C 1
ATOM 1562 O O . PRO A 1 200 ? 36.890 37.783 37.125 1.00 40.53 200 PRO A O 1
ATOM 1565 N N . GLY A 1 201 ? 37.149 38.816 35.126 1.00 40.56 201 GLY A N 1
ATOM 1566 C CA . GLY A 1 201 ? 38.447 38.282 34.733 1.00 40.56 201 GLY A CA 1
ATOM 1567 C C . GLY A 1 201 ? 39.566 38.450 35.760 1.00 40.56 201 GLY A C 1
ATOM 1568 O O . GLY A 1 201 ? 39.698 39.473 36.433 1.00 40.56 201 GLY A O 1
ATOM 1569 N N . ARG A 1 202 ? 40.417 37.424 35.821 1.00 35.75 202 ARG A N 1
ATOM 1570 C CA . ARG A 1 202 ? 41.698 37.449 36.521 1.00 35.75 202 ARG A CA 1
ATOM 1571 C C . ARG A 1 202 ? 42.798 37.662 35.483 1.00 35.75 202 ARG A C 1
ATOM 1573 O O . ARG A 1 202 ? 42.921 36.878 34.549 1.00 35.75 202 ARG A O 1
ATOM 1580 N N . ALA A 1 203 ? 43.535 38.753 35.652 1.00 37.62 203 ALA A N 1
ATOM 1581 C CA . ALA A 1 203 ? 44.668 39.157 34.834 1.00 37.62 203 ALA A CA 1
ATOM 1582 C C . ALA A 1 203 ? 45.782 38.095 34.828 1.00 37.62 203 ALA A C 1
ATOM 1584 O O . ALA A 1 203 ? 46.169 37.596 35.887 1.00 37.62 203 ALA A O 1
ATOM 1585 N N . GLU A 1 204 ? 46.309 37.788 33.642 1.00 37.44 204 GLU A N 1
ATOM 1586 C CA . GLU A 1 204 ? 47.557 37.042 33.472 1.00 37.44 204 GLU A CA 1
ATOM 1587 C C . GLU A 1 204 ? 48.763 37.974 33.689 1.00 37.44 204 GLU A C 1
ATOM 1589 O O 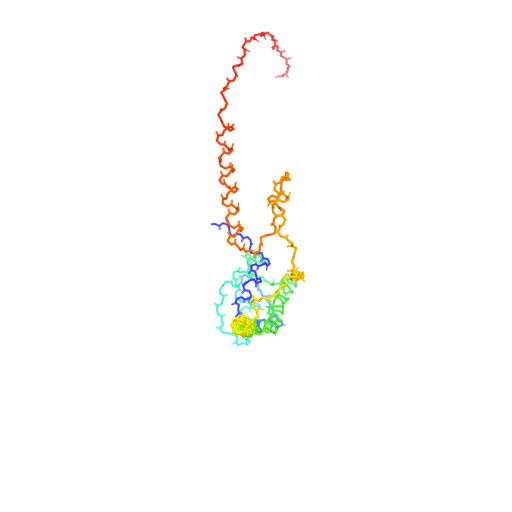. GLU A 1 204 ? 48.771 39.089 33.160 1.00 37.44 204 GLU A O 1
ATOM 1594 N N . PRO A 1 205 ? 49.798 37.556 34.440 1.00 42.81 205 PRO A N 1
ATOM 1595 C CA . PRO A 1 205 ? 51.045 38.298 34.522 1.00 42.81 205 PRO A CA 1
ATOM 1596 C C . PRO A 1 205 ? 51.995 37.915 33.379 1.00 42.81 205 PRO A C 1
ATOM 1598 O O . PRO A 1 205 ? 52.286 36.743 33.143 1.00 42.81 205 PRO A O 1
ATOM 1601 N N . ALA A 1 206 ? 52.519 38.942 32.714 1.00 40.34 206 ALA A N 1
ATOM 1602 C CA . ALA A 1 206 ? 53.614 38.865 31.759 1.00 40.34 206 ALA A CA 1
ATOM 1603 C C . ALA A 1 206 ? 54.977 38.730 32.467 1.00 40.34 206 ALA A C 1
ATOM 1605 O O . ALA A 1 206 ? 55.284 39.518 33.358 1.00 40.34 206 ALA A O 1
ATOM 1606 N N . ALA A 1 207 ? 55.794 37.772 32.023 1.00 40.81 207 ALA A N 1
ATOM 1607 C CA . ALA A 1 207 ? 57.266 37.782 32.042 1.00 40.81 207 ALA A CA 1
ATOM 1608 C C . ALA A 1 207 ? 57.738 36.583 31.192 1.00 40.81 207 ALA A C 1
ATOM 1610 O O . ALA A 1 207 ? 57.421 35.439 31.497 1.00 40.81 207 ALA A O 1
ATOM 1611 N N . ASP A 1 208 ? 58.247 36.805 29.984 1.00 39.25 208 ASP A N 1
ATOM 1612 C CA . ASP A 1 208 ? 59.660 37.087 29.688 1.00 39.25 208 ASP A CA 1
ATOM 1613 C C . ASP A 1 208 ? 60.594 35.885 29.935 1.00 39.25 208 ASP A C 1
ATOM 1615 O O . ASP A 1 208 ? 60.939 35.550 31.071 1.00 39.25 208 ASP A O 1
ATOM 1619 N N . ARG A 1 209 ? 61.007 35.246 28.831 1.00 45.06 209 ARG A N 1
ATOM 1620 C CA . ARG A 1 209 ? 62.416 34.951 28.528 1.00 45.06 209 ARG A CA 1
ATOM 1621 C C . ARG A 1 209 ? 62.552 34.450 27.088 1.00 45.06 209 ARG A C 1
ATOM 1623 O O . ARG A 1 209 ? 6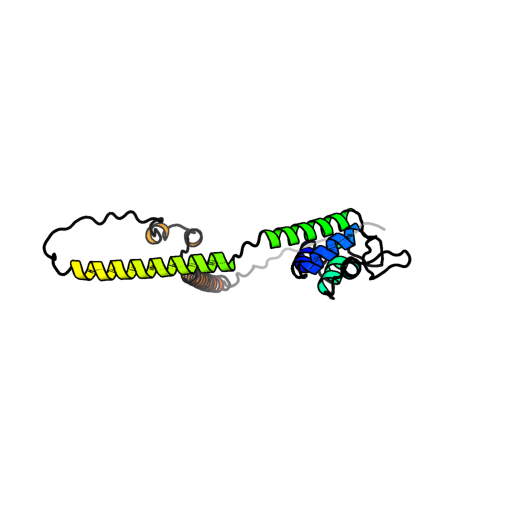1.917 33.474 26.699 1.00 45.06 209 ARG A O 1
ATOM 1630 N N . GLY A 1 210 ? 63.352 35.170 26.306 1.00 37.44 210 GLY A N 1
ATOM 1631 C CA . GLY A 1 210 ? 63.595 34.914 24.891 1.00 37.44 210 GLY A CA 1
ATOM 1632 C C . GLY A 1 210 ? 64.778 33.998 24.574 1.00 37.44 210 GLY A C 1
ATOM 1633 O O . GLY A 1 210 ? 65.278 33.290 25.445 1.00 37.44 210 GLY A O 1
ATOM 1634 N N . ALA A 1 211 ? 65.215 34.133 23.311 1.00 40.81 211 ALA A N 1
ATOM 1635 C CA . ALA A 1 211 ? 66.416 33.577 22.672 1.00 40.81 211 ALA A CA 1
ATOM 1636 C C . ALA A 1 211 ? 66.407 32.034 22.526 1.00 40.81 211 ALA A C 1
ATOM 1638 O O . ALA A 1 211 ? 66.082 31.317 23.456 1.00 40.81 211 ALA A O 1
ATOM 1639 N N . GLU A 1 212 ? 66.760 31.392 21.411 1.00 38.06 212 GLU A N 1
ATOM 1640 C CA . GLU A 1 212 ? 67.603 31.766 20.277 1.00 38.06 212 GLU A CA 1
ATOM 1641 C C . GLU A 1 212 ? 67.622 30.572 19.276 1.00 38.06 212 GLU A C 1
ATOM 1643 O O . GLU A 1 212 ? 67.465 29.429 19.700 1.00 38.06 212 GLU A O 1
ATOM 1648 N N . ARG A 1 213 ? 67.943 30.848 17.997 1.00 43.88 213 ARG A N 1
ATOM 1649 C CA . ARG A 1 213 ? 68.617 29.972 16.994 1.00 43.88 213 ARG A CA 1
ATOM 1650 C C . ARG A 1 213 ? 67.816 29.007 16.090 1.00 43.88 213 ARG A C 1
ATOM 1652 O O . ARG A 1 213 ? 67.595 27.842 16.399 1.00 43.88 213 ARG A O 1
ATOM 1659 N N . GLU A 1 214 ? 67.589 29.481 14.860 1.00 46.59 214 GLU A N 1
ATOM 1660 C CA . GLU A 1 214 ? 67.934 28.792 13.589 1.00 46.59 214 GLU A CA 1
ATOM 1661 C C . GLU A 1 214 ? 69.480 28.591 13.473 1.00 46.59 214 GLU A C 1
ATOM 1663 O O . GLU A 1 214 ? 70.181 29.254 14.246 1.00 46.59 214 GLU A O 1
ATOM 1668 N N . PRO A 1 215 ? 70.082 27.805 12.530 1.00 54.75 215 PRO A N 1
ATOM 1669 C CA . PRO A 1 215 ? 69.541 27.315 11.246 1.00 54.75 215 PRO A CA 1
ATOM 1670 C C . PRO A 1 215 ? 69.970 25.885 10.787 1.00 54.75 215 PRO A C 1
ATOM 1672 O O . PRO A 1 215 ? 70.753 25.189 11.428 1.00 54.75 215 PRO A O 1
ATOM 1675 N N . ALA A 1 216 ? 69.523 25.548 9.566 1.00 42.47 216 ALA A N 1
ATOM 1676 C CA . ALA A 1 216 ? 70.190 24.734 8.532 1.00 42.47 216 ALA A CA 1
ATOM 1677 C C . ALA A 1 216 ? 70.040 23.195 8.528 1.00 42.47 216 ALA A C 1
ATOM 1679 O O . ALA A 1 216 ? 70.775 22.461 9.184 1.00 42.47 216 ALA A O 1
ATOM 1680 N N . ALA A 1 217 ? 69.228 22.702 7.582 1.00 44.91 217 ALA A N 1
ATOM 1681 C CA . ALA A 1 217 ? 69.434 21.405 6.935 1.00 44.91 217 ALA A CA 1
ATOM 1682 C C . ALA A 1 217 ? 69.011 21.441 5.448 1.00 44.91 217 ALA A C 1
ATOM 1684 O O . ALA A 1 217 ? 67.832 21.395 5.128 1.00 44.91 217 ALA A O 1
ATOM 1685 N N . ARG A 1 218 ? 70.028 21.530 4.577 1.00 44.59 218 ARG A N 1
ATOM 1686 C CA . ARG A 1 218 ? 70.196 20.872 3.261 1.00 44.59 218 ARG A CA 1
ATOM 1687 C C . ARG A 1 218 ? 68.967 20.702 2.342 1.00 44.59 218 ARG A C 1
ATOM 1689 O O . ARG A 1 218 ? 68.189 19.776 2.547 1.00 44.59 218 ARG A O 1
ATOM 1696 N N . ALA A 1 219 ? 68.952 21.430 1.223 1.00 44.56 219 ALA A N 1
ATOM 1697 C CA . ALA A 1 219 ? 69.211 20.925 -0.142 1.00 44.56 219 ALA A CA 1
ATOM 1698 C C . ALA A 1 219 ? 69.080 22.071 -1.154 1.00 44.56 219 ALA A C 1
ATOM 1700 O O . ALA A 1 219 ? 68.086 22.821 -1.054 1.00 44.56 219 ALA A O 1
#

Radius of gyration: 35.18 Å; Cα contacts (8 Å, |Δi|>4): 139; chains: 1; bounding box: 102×50×92 Å

pLDDT: mean 74.78, std 20.92, range [34.28, 98.44]